Protein AF-A0A932XSJ2-F1 (afdb_monomer_lite)

pLDDT: mean 76.2, std 18.69, range [37.91, 97.25]

Foldseek 3Di:
DQKKKKWKKWWAAPVRDIDIDIDIDSDPVVVVVVVVVCVVNVTHPIDIDDIDTDDDDPPCPPPPPVPPPPPDDDPCVVVVVVVVVVVVVVCVVVVVVVVPPPPPPPDLPPDLVVQLVVQCVVPPPPVVSSVVSSVVSVVCVVCVPVPPVPPPVVVVVVVVVVVVVCVVPVVVVVVVVVVVVVVVVVVPD

Secondary structure (DSSP, 8-state):
-EEEEEEEEEEE-TTS-EEEEEEEESSHHHHHHHHHHHHHTT-EEEEEEEEEEEEE-TT--------------S-HHHHHHHHHHHHHHHHHHHHHHHTSS---------SHHHHHHHHHHHHTT-HHHHHHHHHHHHHHHH-GGGG-TTSSHHHHHHHHHHHHHHHHHHHHHHHHHHHHHHHHHGGG-

Sequence (189 aa):
MNTVIVFTYKATDQSGQPVSGKVEAPNKEEALQKIETLRQLGFQNITIEHADIVDQKPGESEEVAAQSQVKGGMPVAATVCHVLAVLWTLICIFGFFSGVVAVSSKGKPTSPEAIMSECKKTWGDDYAMLETCIKAKEEAAKNPQKQTGGTAEGIAITVGFFFWMMLWFFPVVGLEIIAIAITVGSKKK

Radius of gyration: 29.83 Å; chains: 1; bounding box: 61×58×73 Å

Structure (mmCIF, N/CA/C/O backbone):
data_AF-A0A932XSJ2-F1
#
_entry.id   AF-A0A932XSJ2-F1
#
loop_
_atom_site.group_PDB
_atom_site.id
_atom_site.type_symbol
_atom_site.label_atom_id
_atom_site.label_alt_id
_atom_site.label_comp_id
_atom_site.label_asym_id
_atom_site.label_entity_id
_atom_site.label_seq_id
_atom_site.pdbx_PDB_ins_code
_atom_site.Cartn_x
_atom_site.Cartn_y
_atom_site.Cartn_z
_atom_site.occupancy
_atom_site.B_iso_or_equiv
_atom_site.auth_seq_id
_atom_site.auth_comp_id
_atom_site.auth_asym_id
_atom_site.auth_atom_id
_atom_site.pdbx_PDB_model_num
ATOM 1 N N . MET A 1 1 ? 13.374 -21.512 -28.653 1.00 67.19 1 MET A N 1
ATOM 2 C CA . MET A 1 1 ? 12.505 -20.579 -29.395 1.00 67.19 1 MET A CA 1
ATOM 3 C C . MET A 1 1 ? 12.076 -19.541 -28.383 1.00 67.19 1 MET A C 1
ATOM 5 O O . MET A 1 1 ? 11.503 -19.935 -27.376 1.00 67.19 1 MET A O 1
ATOM 9 N N . ASN A 1 2 ? 12.480 -18.284 -28.561 1.00 83.25 2 ASN A N 1
ATOM 10 C CA . ASN A 1 2 ? 12.038 -17.209 -27.678 1.00 83.25 2 ASN A CA 1
ATOM 11 C C . ASN A 1 2 ? 10.740 -16.668 -28.258 1.00 83.25 2 ASN A C 1
ATOM 13 O O . ASN A 1 2 ? 10.736 -16.019 -29.302 1.00 83.25 2 ASN A O 1
ATOM 17 N N . THR A 1 3 ? 9.642 -17.019 -27.611 1.00 88.69 3 THR A N 1
ATOM 18 C CA . THR A 1 3 ? 8.318 -16.538 -27.974 1.00 88.69 3 THR A CA 1
ATOM 19 C C . THR A 1 3 ? 8.113 -15.185 -27.305 1.00 88.69 3 THR A C 1
ATOM 21 O O . THR A 1 3 ? 8.263 -15.079 -26.090 1.00 88.69 3 THR A O 1
ATOM 24 N N . VAL A 1 4 ? 7.801 -14.149 -28.082 1.00 92.75 4 VAL A N 1
ATOM 25 C CA . VAL A 1 4 ? 7.494 -12.815 -27.553 1.00 92.75 4 VAL A CA 1
ATOM 26 C C . VAL A 1 4 ? 6.019 -12.536 -27.804 1.00 92.75 4 VAL A C 1
ATOM 28 O O . VAL A 1 4 ? 5.521 -12.672 -28.921 1.00 92.75 4 VAL A O 1
ATOM 31 N N . ILE A 1 5 ? 5.309 -12.173 -26.741 1.00 93.94 5 ILE A N 1
ATOM 32 C CA . ILE A 1 5 ? 3.916 -11.748 -26.797 1.00 93.94 5 ILE A CA 1
ATOM 33 C C . ILE A 1 5 ? 3.914 -10.253 -27.070 1.00 93.94 5 ILE A C 1
ATOM 35 O O . ILE A 1 5 ? 4.454 -9.459 -26.297 1.00 93.94 5 ILE A O 1
ATOM 39 N N . VAL A 1 6 ? 3.284 -9.872 -28.167 1.00 95.06 6 VAL A N 1
ATOM 40 C CA . VAL A 1 6 ? 3.183 -8.490 -28.601 1.00 95.06 6 VAL A CA 1
ATOM 41 C C . VAL A 1 6 ? 1.717 -8.098 -28.558 1.00 95.06 6 VAL A C 1
ATOM 43 O O . VAL A 1 6 ? 0.897 -8.702 -29.245 1.00 95.06 6 VAL A O 1
ATOM 46 N N . PHE A 1 7 ? 1.366 -7.101 -27.748 1.00 95.12 7 PHE A N 1
ATOM 47 C CA . PHE A 1 7 ? -0.014 -6.637 -27.646 1.00 95.12 7 PHE A CA 1
ATOM 48 C C . PHE A 1 7 ? -0.142 -5.137 -27.889 1.00 95.12 7 PHE A C 1
ATOM 50 O O . PHE A 1 7 ? 0.671 -4.330 -27.432 1.00 95.12 7 PHE A O 1
ATOM 57 N N . THR A 1 8 ? -1.197 -4.770 -28.611 1.00 96.81 8 THR A N 1
ATOM 58 C CA . THR A 1 8 ? -1.578 -3.374 -28.849 1.00 96.81 8 THR A CA 1
ATOM 59 C C . THR A 1 8 ? -2.688 -3.000 -27.879 1.00 96.81 8 THR A C 1
ATOM 61 O O . THR A 1 8 ? -3.683 -3.721 -27.758 1.00 96.81 8 THR A O 1
ATOM 64 N N . TYR A 1 9 ? -2.528 -1.875 -27.186 1.00 96.38 9 TYR A N 1
ATOM 65 C CA . TYR A 1 9 ? -3.509 -1.369 -26.234 1.00 96.38 9 TYR A CA 1
ATOM 66 C C . TYR A 1 9 ? -4.029 0.004 -26.651 1.00 96.38 9 TYR A C 1
ATOM 68 O O . TYR A 1 9 ? -3.302 0.823 -27.218 1.00 96.38 9 TYR A O 1
ATOM 76 N N . LYS A 1 10 ? -5.288 0.268 -26.307 1.00 97.25 10 LYS A N 1
ATOM 77 C CA . LYS A 1 10 ? -5.880 1.605 -26.267 1.00 97.25 10 LYS A CA 1
ATOM 78 C C . LYS A 1 10 ? -6.246 1.927 -24.831 1.00 97.25 10 LYS A C 1
ATOM 80 O O . LYS A 1 10 ? -6.822 1.093 -24.144 1.00 97.25 10 LYS A O 1
ATOM 85 N N . ALA A 1 11 ? -5.903 3.118 -24.377 1.00 97.12 11 ALA A N 1
ATOM 86 C CA . ALA A 1 11 ? -6.225 3.608 -23.049 1.00 97.12 11 ALA A CA 1
ATOM 87 C C . ALA A 1 11 ? -6.603 5.087 -23.118 1.00 97.12 11 ALA A C 1
ATOM 89 O O . ALA A 1 11 ? -6.448 5.742 -24.147 1.00 97.12 11 ALA A O 1
ATOM 90 N N . THR A 1 12 ? -7.091 5.619 -22.010 1.00 96.06 12 THR A N 1
ATOM 91 C CA . THR A 1 12 ? -7.338 7.045 -21.828 1.00 96.06 12 THR A CA 1
ATOM 92 C C . THR A 1 12 ? -6.381 7.559 -20.763 1.00 96.06 12 THR A C 1
ATOM 94 O O . THR A 1 12 ? -6.245 6.936 -19.707 1.00 96.06 12 THR A O 1
ATOM 97 N N . ASP A 1 13 ? -5.684 8.657 -21.037 1.00 95.00 13 ASP A N 1
ATOM 98 C CA . ASP A 1 13 ? -4.838 9.297 -20.031 1.00 95.00 13 ASP A CA 1
ATOM 99 C C . ASP A 1 13 ? -5.675 10.049 -18.975 1.00 95.00 13 ASP A C 1
ATOM 101 O O . ASP A 1 13 ? -6.907 10.100 -19.028 1.00 95.00 13 ASP A O 1
ATOM 105 N N . GLN A 1 14 ? -5.006 10.662 -17.997 1.00 92.94 14 GLN A N 1
ATOM 106 C CA . GLN A 1 14 ? -5.675 11.422 -16.934 1.00 92.94 14 GLN A CA 1
ATOM 107 C C . GLN A 1 14 ? -6.432 12.661 -17.451 1.00 92.94 14 GLN A C 1
ATOM 109 O O . GLN A 1 14 ? -7.305 13.174 -16.755 1.00 92.94 14 GLN A O 1
ATOM 114 N N . SER A 1 15 ? -6.113 13.141 -18.657 1.00 95.00 15 SER A N 1
ATOM 115 C CA . SER A 1 15 ? -6.764 14.288 -19.298 1.00 95.00 15 SER A CA 1
ATOM 116 C C . SER A 1 15 ? -7.984 13.900 -20.141 1.00 95.00 15 SER A C 1
ATOM 118 O O . SER A 1 15 ? -8.672 14.773 -20.670 1.00 95.00 15 SER A O 1
ATOM 120 N N . GLY A 1 16 ? -8.283 12.602 -20.252 1.00 94.44 16 GLY A N 1
ATOM 121 C CA . GLY A 1 16 ? -9.363 12.107 -21.099 1.00 94.44 16 GLY A CA 1
ATOM 122 C C . GLY A 1 16 ? -8.949 11.897 -22.559 1.00 94.44 16 GLY A C 1
ATOM 123 O O . GLY A 1 16 ? -9.809 11.590 -23.386 1.00 94.44 16 GLY A O 1
ATOM 124 N N . GLN A 1 17 ? -7.666 12.049 -22.904 1.00 95.38 17 GLN A N 1
ATOM 125 C CA . GLN A 1 17 ? -7.195 11.855 -24.272 1.00 95.38 17 GLN A CA 1
ATOM 126 C C . GLN A 1 17 ? -6.934 10.371 -24.567 1.00 95.38 17 GLN A C 1
ATOM 128 O O . GLN A 1 17 ? -6.345 9.664 -23.742 1.00 95.38 17 GLN A O 1
ATOM 133 N N . PRO A 1 18 ? -7.374 9.866 -25.736 1.00 95.81 18 PRO A N 1
ATOM 134 C CA . PRO A 1 18 ? -7.100 8.498 -26.141 1.00 9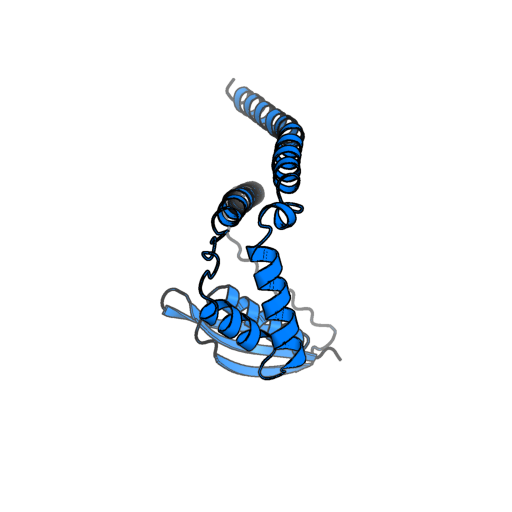5.81 18 PRO A CA 1
ATOM 135 C C . PRO A 1 18 ? -5.619 8.340 -26.501 1.00 95.81 18 PRO A C 1
ATOM 137 O O . PRO A 1 18 ? -5.078 9.089 -27.313 1.00 95.81 18 PRO A O 1
ATOM 140 N N . VAL A 1 19 ? -4.982 7.325 -25.928 1.00 96.38 19 VAL A N 1
ATOM 141 C CA . VAL A 1 19 ? -3.586 6.957 -26.170 1.00 96.38 19 VAL A CA 1
ATOM 142 C C . VAL A 1 19 ? -3.542 5.501 -26.613 1.00 96.38 19 VAL A C 1
ATOM 144 O O . VAL A 1 19 ? -4.165 4.634 -26.001 1.00 96.38 19 VAL A O 1
ATOM 147 N N . SER A 1 20 ? -2.800 5.220 -27.679 1.00 96.56 20 SER A N 1
ATOM 148 C CA . SER A 1 20 ? -2.561 3.862 -28.166 1.00 96.56 20 SER A CA 1
ATOM 149 C C . SER A 1 20 ? -1.077 3.542 -28.140 1.00 96.56 20 SER A C 1
ATOM 151 O O . SER A 1 20 ? -0.260 4.391 -28.496 1.00 96.56 20 SER A O 1
ATOM 153 N N . GLY A 1 21 ? -0.731 2.315 -27.769 1.00 95.38 21 GLY A N 1
ATOM 154 C CA . GLY A 1 21 ? 0.653 1.860 -27.739 1.00 95.38 21 GLY A CA 1
ATOM 155 C C . GLY A 1 21 ? 0.779 0.369 -28.012 1.00 95.38 21 GLY A C 1
ATOM 156 O O . GLY A 1 21 ? -0.204 -0.373 -28.006 1.00 95.38 21 GLY A O 1
ATOM 157 N N . LYS A 1 22 ? 2.014 -0.060 -28.254 1.00 96.19 22 LYS A N 1
ATOM 158 C CA . LYS A 1 22 ? 2.392 -1.455 -28.470 1.00 96.19 22 LYS A CA 1
ATOM 159 C C . LYS A 1 22 ? 3.365 -1.858 -27.369 1.00 96.19 22 LYS A C 1
ATOM 161 O O . LYS A 1 22 ? 4.295 -1.111 -27.074 1.00 96.19 22 LYS A O 1
ATOM 166 N N . VAL A 1 23 ? 3.128 -3.006 -26.746 1.00 95.94 23 VAL A N 1
ATOM 167 C CA . VAL A 1 23 ? 3.955 -3.531 -25.657 1.00 95.94 23 VAL A CA 1
ATOM 168 C C . VAL A 1 23 ? 4.399 -4.938 -26.010 1.00 95.94 23 VAL A C 1
ATOM 170 O O . VAL A 1 23 ? 3.597 -5.772 -26.424 1.00 95.94 23 VAL A O 1
ATOM 173 N N . GLU A 1 24 ? 5.687 -5.194 -25.822 1.00 95.19 24 GLU A N 1
ATOM 174 C CA . GLU A 1 24 ? 6.299 -6.502 -26.032 1.00 95.19 24 GLU A CA 1
ATOM 175 C C . GLU A 1 24 ? 6.658 -7.105 -24.676 1.00 95.19 24 GLU A C 1
ATOM 177 O O . GLU A 1 24 ? 7.184 -6.412 -23.799 1.00 95.19 24 GLU A O 1
ATOM 182 N N . ALA A 1 25 ? 6.350 -8.381 -24.476 1.00 95.31 25 ALA A N 1
ATOM 183 C CA . ALA A 1 25 ? 6.644 -9.109 -23.251 1.00 95.31 25 ALA A CA 1
ATOM 184 C C . ALA A 1 25 ? 7.082 -10.548 -23.580 1.00 95.31 25 ALA A C 1
ATOM 186 O O . ALA A 1 25 ? 6.440 -11.213 -24.390 1.00 95.31 25 ALA A O 1
ATOM 187 N N . PRO A 1 26 ? 8.149 -11.068 -22.953 1.00 94.19 26 PRO A N 1
ATOM 188 C CA . PRO A 1 26 ? 8.670 -12.409 -23.221 1.00 94.19 26 PRO A CA 1
ATOM 189 C C . PRO A 1 26 ? 7.792 -13.530 -22.646 1.00 94.19 26 PRO A C 1
ATOM 191 O O . PRO A 1 26 ? 7.961 -14.692 -22.997 1.00 94.19 26 PRO A O 1
ATOM 194 N N . ASN A 1 27 ? 6.877 -13.216 -21.729 1.00 94.88 27 ASN A N 1
ATOM 195 C CA . ASN A 1 27 ? 5.940 -14.171 -21.149 1.00 94.88 27 ASN A CA 1
ATOM 196 C C . ASN A 1 27 ? 4.664 -13.463 -20.672 1.00 94.88 27 ASN A C 1
ATOM 198 O O . ASN A 1 27 ? 4.556 -12.231 -20.680 1.00 94.88 27 ASN A O 1
ATOM 202 N N . LYS A 1 28 ? 3.673 -14.265 -20.278 1.00 93.50 28 LYS A N 1
ATOM 203 C CA . LYS A 1 28 ? 2.357 -13.787 -19.844 1.00 93.50 28 LYS A CA 1
ATOM 204 C C . LYS A 1 28 ? 2.445 -12.982 -18.547 1.00 93.50 28 LYS A C 1
ATOM 206 O O . LYS A 1 28 ? 1.714 -12.009 -18.382 1.00 93.50 28 LYS A O 1
ATOM 211 N N . GLU A 1 29 ? 3.323 -13.379 -17.636 1.00 96.00 29 GLU A N 1
ATOM 212 C CA . GLU A 1 29 ? 3.513 -12.745 -16.335 1.00 96.00 29 GLU A CA 1
ATOM 213 C C . GLU A 1 29 ? 4.050 -11.315 -16.493 1.00 96.00 29 GLU A C 1
ATOM 215 O O . GLU A 1 29 ? 3.505 -10.382 -15.904 1.00 96.00 29 GLU A O 1
ATOM 220 N N . GLU A 1 30 ? 5.046 -11.111 -17.358 1.00 95.31 30 GLU A N 1
ATOM 221 C CA . GLU A 1 30 ? 5.596 -9.789 -17.661 1.00 95.31 30 GLU A CA 1
ATOM 222 C C . GLU A 1 30 ? 4.590 -8.923 -18.435 1.00 95.31 30 GLU A C 1
ATOM 224 O O . GLU A 1 30 ? 4.497 -7.719 -18.193 1.00 95.31 30 GLU A O 1
ATOM 229 N N . ALA A 1 31 ? 3.771 -9.521 -19.311 1.00 95.00 31 ALA A N 1
ATOM 230 C CA . ALA A 1 31 ? 2.683 -8.803 -19.976 1.00 95.00 31 ALA A CA 1
ATOM 231 C C . ALA A 1 31 ? 1.675 -8.242 -18.957 1.00 95.00 31 ALA A C 1
ATOM 233 O O . ALA A 1 31 ? 1.313 -7.065 -19.021 1.00 95.00 31 ALA A O 1
ATOM 234 N N . LEU A 1 32 ? 1.274 -9.057 -17.973 1.00 95.75 32 LEU A N 1
ATOM 235 C CA . LEU A 1 32 ? 0.394 -8.629 -16.881 1.00 95.75 32 LEU A CA 1
ATOM 236 C C . LEU A 1 32 ? 1.045 -7.549 -16.014 1.00 95.75 32 LEU A C 1
ATOM 238 O O . LEU A 1 32 ? 0.387 -6.569 -15.667 1.00 95.75 32 LEU A O 1
ATOM 242 N N . GLN A 1 33 ? 2.336 -7.687 -15.710 1.00 97.12 33 GLN A N 1
ATOM 243 C CA . GLN A 1 33 ? 3.071 -6.689 -14.938 1.00 97.12 33 GLN A CA 1
ATOM 244 C C . GLN A 1 33 ? 3.104 -5.332 -15.655 1.00 97.12 33 GLN A C 1
ATOM 246 O O . GLN A 1 33 ? 2.842 -4.309 -15.024 1.00 97.12 33 GLN A O 1
ATOM 251 N N . LYS A 1 34 ? 3.345 -5.310 -16.974 1.00 96.56 34 LYS A N 1
ATOM 252 C CA . LYS A 1 34 ? 3.334 -4.069 -17.770 1.00 96.56 34 LYS A CA 1
ATOM 253 C C . LYS A 1 34 ? 1.947 -3.427 -17.825 1.00 96.56 34 LYS A C 1
ATOM 255 O O . LYS A 1 34 ? 1.847 -2.205 -17.739 1.00 96.56 34 LYS A O 1
ATOM 260 N N . ILE A 1 35 ? 0.877 -4.222 -17.900 1.00 95.75 35 ILE A N 1
ATOM 261 C CA . ILE A 1 35 ? -0.502 -3.710 -17.818 1.00 95.75 35 ILE A CA 1
ATOM 262 C C . ILE A 1 35 ? -0.770 -3.073 -16.444 1.00 95.75 35 ILE A C 1
ATOM 264 O O . ILE A 1 35 ? -1.372 -2.000 -16.376 1.00 95.75 35 ILE A O 1
ATOM 268 N N . GLU A 1 36 ? -0.289 -3.677 -15.354 1.00 96.69 36 GLU A N 1
ATOM 269 C CA . GLU A 1 36 ? -0.423 -3.092 -14.014 1.00 96.69 36 GLU A CA 1
ATOM 270 C C . GLU A 1 36 ? 0.370 -1.786 -13.886 1.00 96.69 36 GLU A C 1
ATOM 272 O O . GLU A 1 36 ? -0.133 -0.808 -13.336 1.00 96.69 36 GLU A O 1
ATOM 277 N N . THR A 1 37 ? 1.576 -1.722 -14.461 1.00 97.06 37 THR A N 1
ATOM 278 C CA . THR A 1 37 ? 2.361 -0.481 -14.524 1.00 97.06 37 THR A CA 1
ATOM 279 C C . THR A 1 37 ? 1.610 0.623 -15.271 1.00 97.06 37 THR A C 1
ATOM 281 O O . THR A 1 37 ? 1.568 1.753 -14.791 1.00 97.06 37 THR A O 1
ATOM 284 N N . LEU A 1 38 ? 0.951 0.319 -16.397 1.00 96.06 38 LEU A N 1
ATOM 285 C CA . LEU A 1 38 ? 0.114 1.299 -17.103 1.00 96.06 38 LEU A CA 1
ATOM 286 C C . LEU A 1 38 ? -1.026 1.817 -16.209 1.00 96.06 38 LEU A C 1
ATOM 288 O O . LEU A 1 38 ? -1.291 3.019 -16.184 1.00 96.06 38 LEU A O 1
ATOM 292 N N . ARG A 1 39 ? -1.652 0.951 -15.406 1.00 95.12 39 ARG A N 1
ATOM 293 C CA . ARG A 1 39 ? -2.672 1.381 -14.439 1.00 95.12 39 ARG A CA 1
ATOM 294 C C . ARG A 1 39 ? -2.086 2.287 -13.350 1.00 95.12 39 ARG A C 1
ATOM 296 O O . ARG A 1 39 ? -2.699 3.296 -13.011 1.00 95.12 39 ARG A O 1
ATOM 303 N N . GLN A 1 40 ? -0.894 1.975 -12.839 1.00 95.62 40 GLN A N 1
ATOM 304 C CA . GLN A 1 40 ? -0.196 2.801 -11.840 1.00 95.62 40 GLN A CA 1
ATOM 305 C C . GLN A 1 40 ? 0.199 4.185 -12.374 1.00 95.62 40 GLN A C 1
ATOM 307 O O . GLN A 1 40 ? 0.218 5.150 -11.616 1.00 95.62 40 GLN A O 1
ATOM 312 N N . LEU A 1 41 ? 0.454 4.303 -13.680 1.00 96.00 41 LEU A N 1
ATOM 313 C CA . LEU A 1 41 ? 0.690 5.586 -14.353 1.00 96.00 41 LEU A CA 1
ATOM 314 C C . LEU A 1 41 ? -0.599 6.413 -14.546 1.00 96.00 41 LEU A C 1
ATOM 316 O O . LEU A 1 41 ? -0.547 7.554 -15.005 1.00 96.00 41 LEU A O 1
ATOM 320 N N . GLY A 1 42 ? -1.759 5.870 -14.168 1.00 95.56 42 GLY A N 1
ATOM 321 C CA . GLY A 1 42 ? -3.049 6.550 -14.242 1.00 95.56 42 GLY A CA 1
ATOM 322 C C . GLY A 1 42 ? -3.737 6.439 -15.601 1.00 95.56 42 GLY A C 1
ATOM 323 O O . GLY A 1 42 ? -4.660 7.208 -15.863 1.00 95.56 42 GLY A O 1
ATOM 324 N N . PHE A 1 43 ? -3.323 5.498 -16.457 1.00 96.75 43 PHE A N 1
ATOM 325 C CA . PHE A 1 43 ? -4.101 5.150 -17.643 1.00 96.75 43 PHE A CA 1
ATOM 326 C C . PHE A 1 43 ? -5.376 4.411 -17.225 1.00 96.75 43 PHE A C 1
ATOM 328 O O . PHE A 1 43 ? -5.336 3.420 -16.493 1.00 96.75 43 PHE A O 1
ATOM 335 N N . GLN A 1 44 ? -6.514 4.894 -17.711 1.00 94.00 44 GLN A N 1
ATOM 336 C CA . GLN A 1 44 ? -7.834 4.313 -17.477 1.00 94.00 44 GLN A CA 1
ATOM 337 C C . GLN A 1 44 ? -8.362 3.656 -18.760 1.00 94.00 44 GLN A C 1
ATOM 339 O O . GLN A 1 44 ? -7.867 3.925 -19.853 1.00 94.00 44 GLN A O 1
ATOM 344 N N . ASN A 1 45 ? -9.363 2.777 -18.638 1.00 95.44 45 ASN A N 1
ATOM 345 C CA . ASN A 1 45 ? -10.028 2.111 -19.772 1.00 95.44 45 ASN A CA 1
ATOM 346 C C . ASN A 1 45 ? -9.078 1.370 -20.738 1.00 95.44 45 ASN A C 1
ATOM 348 O O . ASN A 1 45 ? -9.252 1.421 -21.955 1.00 95.44 45 ASN A O 1
ATOM 352 N N . ILE A 1 46 ? -8.071 0.674 -20.198 1.00 95.88 46 ILE A N 1
ATOM 353 C CA . ILE A 1 46 ? -7.115 -0.102 -20.999 1.00 95.88 46 ILE A CA 1
ATOM 354 C C . ILE A 1 46 ? -7.853 -1.260 -21.685 1.00 95.88 46 ILE A C 1
ATOM 356 O O . ILE A 1 46 ? -8.322 -2.187 -21.026 1.00 95.88 46 ILE A O 1
ATOM 360 N N . THR A 1 47 ? -7.928 -1.209 -23.010 1.00 96.12 47 THR A N 1
ATOM 361 C CA . THR A 1 47 ? -8.509 -2.243 -23.870 1.00 96.12 47 THR A CA 1
ATOM 362 C C . THR A 1 47 ? -7.404 -2.841 -24.731 1.00 96.12 47 THR A C 1
ATOM 364 O O . THR A 1 47 ? -6.674 -2.109 -25.401 1.00 96.12 47 THR A O 1
ATOM 367 N N . ILE A 1 48 ? -7.264 -4.165 -24.701 1.00 95.75 48 ILE A N 1
ATOM 368 C CA . ILE A 1 48 ? -6.302 -4.899 -25.531 1.00 95.75 48 ILE A CA 1
ATOM 369 C C . ILE A 1 48 ? -7.006 -5.244 -26.840 1.00 95.75 48 ILE A C 1
ATOM 371 O O . ILE A 1 48 ? -8.017 -5.941 -26.816 1.00 95.75 48 ILE A O 1
ATOM 375 N N . GLU A 1 49 ? -6.502 -4.739 -27.967 1.00 94.12 49 GLU A N 1
ATOM 376 C CA . GLU A 1 49 ? -7.147 -4.970 -29.267 1.00 94.12 49 GLU A CA 1
ATOM 377 C C . GLU A 1 49 ? -6.699 -6.286 -29.899 1.00 94.12 49 GLU A C 1
ATOM 379 O O . GLU A 1 49 ? -7.525 -7.049 -30.389 1.00 94.12 49 GLU A O 1
ATOM 384 N N . HIS A 1 50 ? -5.392 -6.548 -29.881 1.00 89.38 50 HIS A N 1
ATOM 385 C CA . HIS A 1 50 ? -4.783 -7.719 -30.505 1.00 89.38 50 HIS A CA 1
ATOM 386 C C . HIS A 1 50 ? -3.597 -8.180 -29.659 1.00 89.38 50 HIS A C 1
ATOM 388 O O . HIS A 1 50 ? -2.848 -7.348 -29.136 1.00 89.38 50 HIS A O 1
ATOM 394 N N . ALA A 1 51 ? -3.449 -9.496 -29.522 1.00 90.31 51 ALA A N 1
ATOM 395 C CA . ALA A 1 51 ? -2.307 -10.138 -28.889 1.00 90.31 51 ALA A CA 1
ATOM 396 C C . ALA A 1 51 ? -1.740 -11.161 -29.874 1.00 90.31 51 ALA A C 1
ATOM 398 O O . ALA A 1 51 ? -2.340 -12.214 -30.092 1.00 90.31 51 ALA A O 1
ATOM 399 N N . ASP A 1 52 ? -0.599 -10.824 -30.464 1.00 92.81 52 ASP A N 1
ATOM 400 C CA . ASP A 1 52 ? 0.088 -11.660 -31.436 1.00 92.81 52 ASP A CA 1
ATOM 401 C C . ASP A 1 52 ? 1.260 -12.370 -30.760 1.00 92.81 52 ASP A C 1
ATOM 403 O O . ASP A 1 52 ? 2.013 -11.789 -29.971 1.00 92.81 52 ASP A O 1
ATOM 407 N N . ILE A 1 53 ? 1.406 -13.654 -31.072 1.00 89.56 53 ILE A N 1
ATOM 408 C CA . ILE A 1 53 ? 2.550 -14.454 -30.654 1.00 89.56 53 ILE A CA 1
ATOM 409 C C . ILE A 1 53 ? 3.557 -14.398 -31.797 1.00 89.56 53 ILE A C 1
ATOM 411 O O . ILE A 1 53 ? 3.330 -14.985 -32.854 1.00 89.56 53 ILE A O 1
ATOM 415 N N . VAL A 1 54 ? 4.649 -13.662 -31.597 1.00 89.62 54 VAL A N 1
ATOM 416 C CA . VAL A 1 54 ? 5.708 -13.521 -32.596 1.00 89.62 54 VAL A CA 1
ATOM 417 C C . VAL A 1 54 ? 6.875 -14.409 -32.184 1.00 89.62 54 VAL A C 1
ATOM 419 O O . VAL A 1 54 ? 7.492 -14.213 -31.133 1.00 89.62 54 VAL A O 1
ATOM 422 N N . ASP A 1 55 ? 7.183 -15.402 -33.015 1.00 86.00 55 ASP A N 1
ATOM 423 C CA . ASP A 1 55 ? 8.395 -16.198 -32.851 1.00 86.00 55 ASP A CA 1
ATOM 424 C C . ASP A 1 55 ? 9.602 -15.347 -33.244 1.00 86.00 55 ASP A C 1
ATOM 426 O O . ASP A 1 55 ? 9.821 -15.035 -34.418 1.00 86.00 55 ASP A O 1
ATOM 430 N N . GLN A 1 56 ? 10.393 -14.950 -32.248 1.00 75.75 56 GLN A N 1
ATOM 431 C CA . GLN A 1 56 ? 11.559 -14.116 -32.484 1.00 75.75 56 GLN A CA 1
ATOM 432 C C . GLN A 1 56 ? 12.645 -14.973 -33.141 1.00 75.75 56 GLN A C 1
ATOM 434 O O . GLN A 1 56 ? 13.192 -15.901 -32.531 1.00 75.75 56 GLN A O 1
ATOM 439 N N . LYS A 1 57 ? 12.951 -14.688 -34.411 1.00 77.56 57 LYS A N 1
ATOM 440 C CA . LYS A 1 57 ? 14.043 -15.355 -35.120 1.00 77.56 57 LYS A CA 1
ATOM 441 C C . LYS A 1 57 ? 15.365 -14.940 -34.453 1.00 77.56 57 LYS A C 1
ATOM 443 O O . LYS A 1 57 ? 15.684 -13.751 -34.441 1.00 77.56 57 LYS A O 1
ATOM 448 N N . PRO A 1 58 ? 16.139 -15.878 -33.876 1.00 59.03 58 PRO A N 1
ATOM 449 C CA . PRO A 1 58 ? 17.385 -15.546 -33.196 1.00 59.03 58 PRO A CA 1
ATOM 450 C C . PRO A 1 58 ? 18.392 -15.030 -34.232 1.00 59.03 58 PRO A C 1
ATOM 452 O O . PRO A 1 58 ? 18.912 -15.806 -35.030 1.00 59.03 58 PRO A O 1
ATOM 455 N N . GLY A 1 59 ? 18.613 -13.714 -34.262 1.00 66.69 59 GLY A N 1
ATOM 456 C CA . GLY A 1 59 ? 19.548 -13.069 -35.191 1.00 66.69 59 G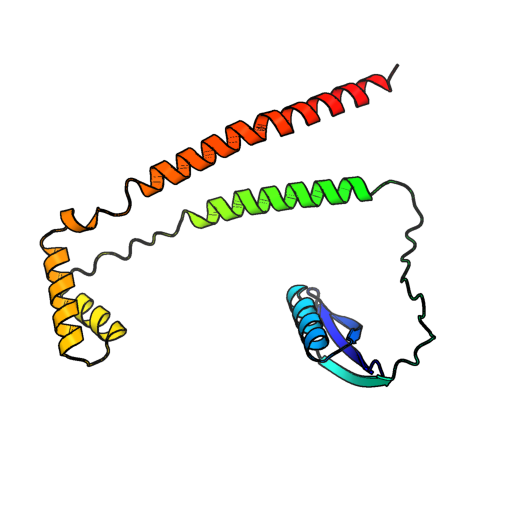LY A CA 1
ATOM 457 C C . GLY A 1 59 ? 19.152 -11.668 -35.658 1.00 66.69 59 GLY A C 1
ATOM 458 O O . GLY A 1 59 ? 19.998 -10.970 -36.203 1.00 66.69 59 GLY A O 1
ATOM 459 N N . GLU A 1 60 ? 17.914 -11.237 -35.417 1.00 53.19 60 GLU A N 1
ATOM 460 C CA . GLU A 1 60 ? 17.434 -9.893 -35.761 1.00 53.19 60 GLU A CA 1
ATOM 461 C C . GLU A 1 60 ? 17.163 -9.114 -34.465 1.00 53.19 60 GLU A C 1
ATOM 463 O O . GLU A 1 60 ? 16.028 -8.873 -34.066 1.00 53.19 60 GLU A O 1
ATOM 468 N N . SER A 1 61 ? 18.231 -8.809 -33.719 1.00 51.00 61 SER A N 1
ATOM 469 C CA . SER A 1 61 ? 18.165 -7.834 -32.628 1.00 51.00 61 SER A CA 1
ATOM 470 C C . SER A 1 61 ? 18.087 -6.449 -33.260 1.00 51.00 61 SER A C 1
ATOM 472 O O . SER A 1 61 ? 19.107 -5.791 -33.464 1.00 51.00 61 SER A O 1
ATOM 474 N N . GLU A 1 62 ? 16.879 -6.057 -33.651 1.00 49.34 62 GLU A N 1
ATOM 475 C CA . GLU A 1 62 ? 16.592 -4.708 -34.107 1.00 49.34 62 GLU A CA 1
ATOM 476 C C . GLU A 1 62 ? 16.886 -3.754 -32.944 1.00 49.34 62 GLU A C 1
ATOM 478 O O . GLU A 1 62 ? 16.231 -3.757 -31.900 1.00 49.34 62 GLU A O 1
ATOM 483 N N . GLU A 1 63 ? 17.950 -2.980 -33.122 1.00 47.75 63 GLU A N 1
ATOM 484 C CA . GLU A 1 63 ? 18.371 -1.854 -32.304 1.00 47.75 63 GLU A CA 1
ATOM 485 C C . GLU A 1 63 ? 17.320 -0.736 -32.411 1.00 47.75 63 GLU A C 1
ATOM 487 O O . GLU A 1 63 ? 17.586 0.355 -32.901 1.00 47.75 63 GLU A O 1
ATOM 492 N N . VAL A 1 64 ? 16.089 -0.984 -31.951 1.00 49.09 64 VAL A N 1
ATOM 493 C CA . VAL A 1 64 ? 15.073 0.060 -31.764 1.00 49.09 64 VAL A CA 1
ATOM 494 C C . VAL A 1 64 ? 15.303 0.693 -30.396 1.00 49.09 64 VAL A C 1
ATOM 496 O O . VAL A 1 64 ? 14.456 0.713 -29.504 1.00 49.09 64 VAL A O 1
ATOM 499 N N . ALA A 1 65 ? 16.507 1.239 -30.225 1.00 43.44 65 ALA A N 1
ATOM 500 C CA . ALA A 1 65 ? 16.698 2.348 -29.319 1.00 43.44 65 ALA A CA 1
ATOM 501 C C . ALA A 1 65 ? 15.880 3.504 -29.899 1.00 43.44 65 ALA A C 1
ATOM 503 O O . ALA A 1 65 ? 16.320 4.199 -30.814 1.00 43.44 65 ALA A O 1
ATOM 504 N N . ALA A 1 66 ? 14.669 3.699 -29.378 1.00 45.31 66 ALA A N 1
ATOM 505 C CA . ALA A 1 66 ? 13.923 4.935 -29.535 1.00 45.31 66 ALA A CA 1
ATOM 506 C C . ALA A 1 66 ? 14.742 6.084 -28.916 1.00 45.31 66 ALA A C 1
ATOM 508 O O . ALA A 1 66 ? 14.516 6.522 -27.789 1.00 45.31 66 ALA A O 1
ATOM 509 N N . GLN A 1 67 ? 15.742 6.559 -29.661 1.00 39.16 67 GLN A N 1
ATOM 510 C CA . GLN A 1 67 ? 16.413 7.823 -29.442 1.00 39.16 67 GLN A CA 1
ATOM 511 C C . GLN A 1 67 ? 15.415 8.930 -29.775 1.00 39.16 67 GLN A C 1
ATOM 513 O O . GLN A 1 67 ? 15.339 9.427 -30.896 1.00 39.16 67 GLN A O 1
ATOM 518 N N . SER A 1 68 ? 14.662 9.351 -28.764 1.00 41.84 68 SER A N 1
ATOM 519 C CA . SER A 1 68 ? 14.167 10.722 -28.699 1.00 41.84 68 SER A CA 1
ATOM 520 C C . SER A 1 68 ? 15.385 11.656 -28.663 1.00 41.84 68 SER A C 1
ATOM 522 O O . SER A 1 68 ? 15.940 11.956 -27.605 1.00 41.84 68 SER A O 1
ATOM 524 N N . GLN A 1 69 ? 15.878 12.056 -29.839 1.00 37.91 69 GLN A N 1
ATOM 525 C CA . GLN A 1 69 ? 16.900 13.090 -29.965 1.00 37.91 69 GLN A CA 1
ATOM 526 C C . GLN A 1 69 ? 16.273 14.459 -29.697 1.00 37.91 69 GLN A C 1
ATOM 528 O O . GLN A 1 69 ? 15.908 15.197 -30.611 1.00 37.91 69 GLN A O 1
ATOM 533 N N . VAL A 1 70 ? 16.206 14.834 -28.422 1.00 38.44 70 VAL A N 1
ATOM 534 C CA . VAL A 1 70 ? 16.098 16.240 -28.025 1.00 38.44 70 VAL A CA 1
ATOM 535 C C . VAL A 1 70 ? 17.482 16.865 -28.207 1.00 38.44 70 VAL A C 1
ATOM 537 O O . VAL A 1 70 ? 18.365 16.787 -27.355 1.00 38.44 70 VAL A O 1
ATOM 540 N N . LYS A 1 71 ? 17.702 17.435 -29.390 1.00 43.75 71 LYS A N 1
ATOM 541 C CA . LYS A 1 71 ? 18.932 18.129 -29.769 1.00 43.75 71 LYS A CA 1
ATOM 542 C C . LYS A 1 71 ? 18.933 19.521 -29.127 1.00 43.75 71 LYS A C 1
ATOM 544 O O . LYS A 1 71 ? 18.331 20.441 -29.667 1.00 43.75 71 LYS A O 1
ATOM 549 N N . GLY A 1 72 ? 19.596 19.682 -27.978 1.00 42.53 72 GLY A N 1
ATOM 550 C CA . GLY A 1 72 ? 19.783 21.010 -27.378 1.00 42.53 72 GLY A CA 1
ATOM 551 C C . GLY A 1 72 ? 20.244 21.043 -25.918 1.00 42.53 72 GLY A C 1
ATOM 552 O O . GLY A 1 72 ? 19.435 21.225 -25.023 1.00 42.53 72 GLY A O 1
ATOM 553 N N . GLY A 1 73 ? 21.558 20.914 -25.705 1.00 50.16 73 GLY A N 1
ATOM 554 C CA . GLY A 1 73 ? 22.359 21.712 -24.760 1.00 50.16 73 GLY A CA 1
ATOM 555 C C . GLY A 1 73 ? 21.872 21.952 -23.324 1.00 50.16 73 GLY A C 1
ATOM 556 O O . GLY A 1 73 ? 21.337 23.014 -23.033 1.00 50.16 73 GLY A O 1
ATOM 557 N N . MET A 1 74 ? 22.213 21.031 -22.419 1.00 45.91 74 MET A N 1
ATOM 558 C CA . MET A 1 74 ? 22.844 21.220 -21.090 1.00 45.91 74 MET A CA 1
ATOM 559 C C . MET A 1 74 ? 22.805 19.861 -20.358 1.00 45.91 74 MET A C 1
ATOM 561 O O . MET A 1 74 ? 21.938 19.050 -20.677 1.00 45.91 74 MET A O 1
ATOM 565 N N . PRO A 1 75 ? 23.729 19.536 -19.430 1.00 52.00 75 PRO A N 1
ATOM 566 C CA . PRO A 1 75 ? 23.769 18.228 -18.765 1.00 52.00 75 PRO A CA 1
ATOM 567 C C . PRO A 1 75 ? 22.597 18.069 -17.777 1.00 52.00 75 PRO A C 1
ATOM 569 O O . PRO A 1 75 ? 22.754 18.180 -16.565 1.00 52.00 75 PRO A O 1
ATOM 572 N N . VAL A 1 76 ? 21.403 17.790 -18.307 1.00 52.28 76 VAL A N 1
ATOM 573 C CA . VAL A 1 76 ? 20.156 17.583 -17.547 1.00 52.28 76 VAL A CA 1
ATOM 574 C C . VAL A 1 76 ? 20.207 16.348 -16.641 1.00 52.28 76 VAL A C 1
ATOM 576 O O . VAL A 1 76 ? 19.403 16.219 -15.723 1.00 52.28 76 VAL A O 1
ATOM 579 N N . ALA A 1 77 ? 21.179 15.454 -16.841 1.00 53.81 77 ALA A N 1
ATOM 580 C CA . ALA A 1 77 ? 21.351 14.273 -15.999 1.00 53.81 77 ALA A CA 1
ATOM 581 C C . ALA A 1 77 ? 21.640 14.631 -14.525 1.00 53.81 77 ALA A C 1
ATOM 583 O O . ALA A 1 77 ? 21.188 13.929 -13.622 1.00 53.81 77 ALA A O 1
ATOM 584 N N . ALA A 1 78 ? 22.334 15.745 -14.260 1.00 58.16 78 ALA A N 1
ATOM 585 C CA . ALA A 1 78 ? 22.661 16.152 -12.892 1.00 58.16 78 ALA A CA 1
ATOM 586 C C . ALA A 1 78 ? 21.452 16.750 -12.147 1.00 58.16 78 ALA A C 1
ATOM 588 O O . ALA A 1 78 ? 21.254 16.481 -10.961 1.00 58.16 78 ALA A O 1
ATOM 589 N N . THR A 1 79 ? 20.606 17.516 -12.842 1.00 62.75 79 THR A N 1
ATOM 590 C CA . THR A 1 79 ? 19.426 18.156 -12.244 1.00 62.75 79 THR A CA 1
ATOM 591 C C . THR A 1 79 ? 18.314 17.160 -11.944 1.00 62.75 79 THR A C 1
ATOM 593 O O . THR A 1 79 ? 17.689 17.267 -10.892 1.00 62.75 79 THR A O 1
ATOM 596 N N . VAL A 1 80 ? 18.109 16.144 -12.789 1.00 72.75 80 VAL A N 1
ATOM 597 C CA . VAL A 1 80 ? 17.097 15.100 -12.532 1.00 72.75 80 VAL A CA 1
ATOM 598 C C . VAL A 1 80 ? 17.425 14.314 -11.258 1.00 72.75 80 VAL A C 1
ATOM 600 O O . VAL A 1 80 ? 16.536 14.053 -10.449 1.00 72.75 80 VAL A O 1
ATOM 603 N N . CYS A 1 81 ? 18.705 14.014 -11.021 1.00 69.88 81 CYS A N 1
ATOM 604 C CA . CYS A 1 81 ? 19.135 13.280 -9.830 1.00 69.88 81 CYS A CA 1
ATOM 605 C C . CYS A 1 81 ? 18.900 14.084 -8.534 1.00 69.88 81 CYS A C 1
ATOM 607 O O . CYS A 1 81 ? 18.449 13.537 -7.530 1.00 69.88 81 CYS A O 1
ATOM 609 N N . HIS A 1 82 ? 19.113 15.406 -8.570 1.00 76.19 82 HIS A N 1
ATOM 610 C CA . HIS A 1 82 ? 18.832 16.282 -7.425 1.00 76.19 82 HIS A CA 1
ATOM 611 C C . HIS A 1 82 ? 17.331 16.441 -7.164 1.00 76.19 82 HIS A C 1
ATOM 613 O O . HIS A 1 82 ? 16.907 16.408 -6.012 1.00 76.19 82 HIS A O 1
ATOM 619 N N . VAL A 1 83 ? 16.509 16.561 -8.213 1.00 79.44 83 VAL A N 1
ATOM 620 C CA . VAL A 1 83 ? 15.051 16.688 -8.056 1.00 79.44 83 VAL A CA 1
ATOM 621 C C . VAL A 1 83 ? 14.452 15.412 -7.460 1.00 79.44 83 VAL A C 1
ATOM 623 O O . VAL A 1 83 ? 13.624 15.503 -6.558 1.00 79.44 83 VAL A O 1
ATOM 626 N N . LEU A 1 84 ? 14.911 14.230 -7.884 1.00 79.12 84 LEU A N 1
ATOM 627 C CA . LEU A 1 84 ? 14.465 12.957 -7.308 1.00 79.12 84 LEU A CA 1
ATOM 628 C C . LEU A 1 84 ? 14.920 12.786 -5.850 1.00 79.12 84 LEU A C 1
ATOM 630 O O . LEU A 1 84 ? 14.125 12.342 -5.025 1.00 79.12 84 LEU A O 1
ATOM 634 N N . ALA A 1 85 ? 16.146 13.192 -5.504 1.00 83.25 85 ALA A N 1
ATOM 635 C CA . ALA A 1 85 ? 16.638 13.147 -4.124 1.00 83.25 85 ALA A CA 1
ATOM 636 C C . ALA A 1 85 ? 15.861 14.098 -3.189 1.00 83.25 85 ALA A C 1
ATOM 638 O O . ALA A 1 85 ? 15.503 13.727 -2.068 1.00 83.25 85 ALA A O 1
ATOM 639 N N . VAL A 1 86 ? 15.535 15.307 -3.659 1.00 84.25 86 VAL A N 1
ATOM 640 C CA . VAL A 1 86 ? 14.710 16.267 -2.907 1.00 84.25 86 VAL A CA 1
ATOM 641 C C . VAL A 1 86 ? 13.267 15.769 -2.782 1.00 84.25 86 VAL A C 1
ATOM 643 O O . VAL A 1 86 ? 12.673 15.848 -1.711 1.00 84.25 86 VAL A O 1
ATOM 646 N N . LEU A 1 87 ? 12.699 15.185 -3.838 1.00 85.56 87 LEU A N 1
ATOM 647 C CA . LEU A 1 87 ? 11.344 14.634 -3.793 1.00 85.56 87 LEU A CA 1
ATOM 648 C C . LEU A 1 87 ? 11.249 13.433 -2.840 1.00 85.56 87 LEU A C 1
ATOM 650 O O . LEU A 1 87 ? 10.298 13.341 -2.067 1.00 85.56 87 LEU A O 1
ATOM 654 N N . TRP A 1 88 ? 12.247 12.546 -2.840 1.00 84.62 88 TRP A N 1
ATOM 655 C CA . TRP A 1 88 ? 12.288 11.388 -1.943 1.00 84.62 88 TRP A CA 1
ATOM 656 C C . TRP A 1 88 ? 12.460 11.805 -0.479 1.00 84.62 88 TRP A C 1
ATOM 658 O O . TRP A 1 88 ? 11.760 11.294 0.391 1.00 84.62 88 TRP A O 1
ATOM 668 N N . THR A 1 89 ? 13.306 12.803 -0.199 1.00 82.69 89 THR A N 1
ATOM 669 C CA . THR A 1 89 ? 13.438 13.359 1.160 1.00 82.69 89 THR A CA 1
ATOM 670 C C . THR A 1 89 ? 12.151 14.036 1.631 1.00 82.69 89 THR A C 1
ATOM 672 O O . THR A 1 89 ? 11.753 13.823 2.774 1.00 82.69 89 THR A O 1
ATOM 675 N N . LEU A 1 90 ? 11.434 14.760 0.764 1.00 81.06 90 LEU A N 1
ATOM 676 C CA . LEU A 1 90 ? 10.114 15.305 1.098 1.00 81.06 90 LEU A CA 1
ATOM 677 C C . LEU A 1 90 ? 9.086 14.197 1.368 1.00 81.06 90 LEU A C 1
ATOM 679 O O . LEU A 1 90 ? 8.376 14.279 2.366 1.00 81.06 90 LEU A O 1
ATOM 683 N N . ILE A 1 91 ? 9.036 13.135 0.557 1.00 80.00 91 ILE A N 1
ATOM 684 C CA . ILE A 1 91 ? 8.146 11.984 0.798 1.00 80.00 91 ILE A CA 1
ATOM 685 C C . ILE A 1 91 ? 8.474 11.308 2.137 1.00 80.00 91 ILE A C 1
ATOM 687 O O . ILE A 1 91 ? 7.556 10.994 2.892 1.00 80.00 91 ILE A O 1
ATOM 691 N N . CYS A 1 92 ? 9.753 11.130 2.478 1.00 76.94 92 CYS A N 1
ATOM 692 C CA . CYS A 1 92 ? 10.157 10.579 3.773 1.00 76.94 92 CYS A CA 1
ATOM 693 C C . CYS A 1 92 ? 9.763 11.493 4.939 1.00 76.94 92 CYS A C 1
ATOM 695 O O . CYS A 1 92 ? 9.261 10.999 5.943 1.00 76.94 92 CYS A O 1
ATOM 697 N N . ILE A 1 93 ? 9.937 12.813 4.809 1.00 77.06 93 ILE A N 1
ATOM 698 C CA . ILE A 1 93 ? 9.547 13.774 5.849 1.00 77.06 93 ILE A CA 1
ATOM 699 C C . ILE A 1 93 ? 8.022 13.766 6.024 1.00 77.06 93 ILE A C 1
ATOM 701 O O . ILE A 1 93 ? 7.536 13.526 7.127 1.00 77.06 93 ILE A O 1
ATOM 705 N N . PHE A 1 94 ? 7.247 13.952 4.952 1.00 71.00 94 PHE A N 1
ATOM 706 C CA . PHE A 1 94 ? 5.783 14.007 5.030 1.00 71.00 94 PHE A CA 1
ATOM 707 C C . PHE A 1 94 ? 5.154 12.658 5.410 1.00 71.00 94 PHE A C 1
ATOM 709 O O . PHE A 1 94 ? 4.239 12.628 6.230 1.00 71.00 94 PHE A O 1
ATOM 716 N N . GLY A 1 95 ? 5.676 11.540 4.898 1.00 64.81 95 GLY A N 1
ATOM 717 C CA . GLY A 1 95 ? 5.213 10.195 5.246 1.00 64.81 95 GLY A CA 1
ATOM 718 C C . GLY A 1 95 ? 5.454 9.837 6.714 1.00 64.81 95 GLY A C 1
ATOM 719 O O . GLY A 1 95 ? 4.616 9.177 7.328 1.00 64.81 95 GLY A O 1
ATOM 720 N N . PHE A 1 96 ? 6.543 10.330 7.314 1.00 61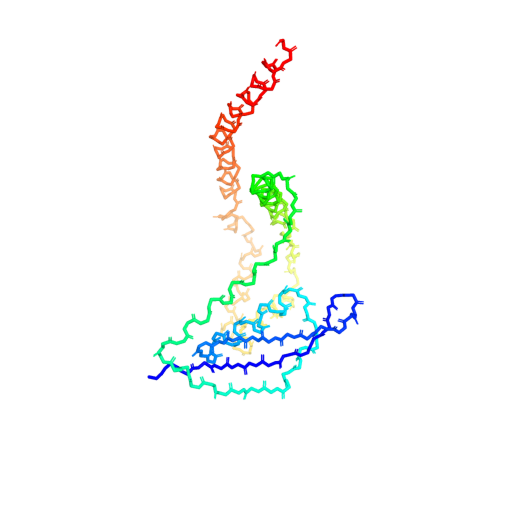.75 96 PHE A N 1
ATOM 721 C CA . PHE A 1 96 ? 6.807 10.135 8.741 1.00 61.75 96 PHE A CA 1
ATOM 722 C C . PHE A 1 96 ? 5.851 10.955 9.622 1.00 61.75 96 PHE A C 1
ATOM 724 O O . PHE A 1 96 ? 5.396 10.469 10.656 1.00 61.75 96 PHE A O 1
ATOM 731 N N . PHE A 1 97 ? 5.461 12.161 9.190 1.00 56.28 97 PHE A N 1
ATOM 732 C CA . PHE A 1 97 ? 4.461 12.964 9.905 1.00 56.28 97 PHE A CA 1
ATOM 733 C C . PHE A 1 97 ? 3.029 12.430 9.746 1.00 56.28 97 PHE A C 1
ATOM 735 O O . PHE A 1 97 ? 2.242 12.515 10.690 1.00 56.28 97 PHE A O 1
ATOM 742 N N . SER A 1 98 ? 2.685 11.812 8.612 1.00 51.44 98 SER A N 1
ATOM 743 C CA . SER A 1 98 ? 1.356 11.211 8.416 1.00 51.44 98 SER A CA 1
ATOM 744 C C . SER A 1 98 ? 1.115 9.939 9.243 1.00 51.44 98 SER A C 1
ATOM 746 O O . SER A 1 98 ? -0.038 9.561 9.438 1.00 51.44 98 SER A O 1
ATOM 748 N N . GLY A 1 99 ? 2.163 9.300 9.776 1.00 48.09 99 GLY A N 1
ATOM 749 C CA . GLY A 1 99 ? 2.043 8.102 10.618 1.00 48.09 99 GLY A CA 1
ATOM 750 C C . GLY A 1 99 ? 1.728 8.360 12.098 1.00 48.09 99 GLY A C 1
ATOM 751 O O . GLY A 1 99 ? 1.389 7.420 12.813 1.00 48.09 99 GLY A O 1
ATOM 752 N N . VAL A 1 100 ? 1.822 9.606 12.583 1.00 52.12 100 VAL A N 1
ATOM 753 C CA . VAL A 1 100 ? 1.721 9.912 14.029 1.00 52.12 100 VAL A CA 1
ATOM 754 C C . VAL A 1 100 ? 0.310 10.328 14.473 1.00 52.12 100 VAL A C 1
ATOM 756 O O . VAL A 1 100 ? 0.012 10.312 15.666 1.00 52.12 100 VAL A O 1
ATOM 759 N N . VAL A 1 101 ? -0.619 10.621 13.557 1.00 46.69 101 VAL A N 1
ATOM 760 C CA . VAL A 1 101 ? -1.955 11.133 13.922 1.00 46.69 101 VAL A CA 1
ATOM 761 C C . VAL A 1 101 ? -3.070 10.171 13.518 1.00 46.69 101 VAL A C 1
ATOM 763 O O . VAL A 1 101 ? -3.937 10.512 12.726 1.00 46.69 101 VAL A O 1
ATOM 766 N N . ALA A 1 102 ? -3.067 8.955 14.070 1.00 43.50 102 ALA A N 1
ATOM 767 C CA . ALA A 1 102 ? -4.286 8.144 14.182 1.00 43.50 102 ALA A CA 1
ATOM 768 C C . ALA A 1 102 ? -4.155 6.996 15.201 1.00 43.50 102 ALA A C 1
ATOM 770 O O . ALA A 1 102 ? -4.658 5.897 14.969 1.00 43.50 102 ALA A O 1
ATOM 771 N N . VAL A 1 103 ? -3.580 7.236 16.387 1.00 44.62 103 VAL A N 1
ATOM 772 C CA . VAL A 1 103 ? -4.066 6.492 17.565 1.00 44.62 103 VAL A CA 1
ATOM 773 C C . VAL A 1 103 ? -5.446 7.065 17.874 1.00 44.62 103 VAL A C 1
ATOM 775 O O . VAL A 1 103 ? -5.629 7.927 18.726 1.00 44.62 103 VAL A O 1
ATOM 778 N N . SER A 1 104 ? -6.425 6.633 17.077 1.00 42.31 104 SER A N 1
ATOM 779 C CA . SER A 1 104 ? -7.832 6.781 17.393 1.00 42.31 104 SER A CA 1
ATOM 780 C C . SER A 1 104 ? -8.038 5.974 18.666 1.00 42.31 104 SER A C 1
ATOM 782 O O . SER A 1 104 ? -8.138 4.746 18.638 1.00 42.31 104 SER A O 1
ATOM 784 N N . SER A 1 105 ? -8.002 6.669 19.800 1.00 46.19 105 SER A N 1
ATOM 785 C CA . SER A 1 105 ? -8.456 6.171 21.086 1.00 46.19 105 SER A CA 1
ATOM 786 C C . SER A 1 105 ? -9.946 5.878 20.953 1.00 46.19 105 SER A C 1
ATOM 788 O O . SER A 1 105 ? -10.802 6.666 21.347 1.00 46.19 105 SER A O 1
ATOM 790 N N . LYS A 1 106 ? -10.284 4.739 20.335 1.00 51.69 106 LYS A N 1
ATOM 791 C CA . LYS A 1 106 ? -11.633 4.191 20.405 1.00 51.69 106 LYS A CA 1
ATOM 792 C C . LYS A 1 106 ? -11.956 4.104 21.888 1.00 51.69 106 LYS A C 1
ATOM 794 O O . LYS A 1 106 ? -11.306 3.354 22.619 1.00 51.69 106 LYS A O 1
ATOM 799 N N . GLY A 1 107 ? -12.871 4.972 22.320 1.00 54.59 107 GLY A N 1
ATOM 800 C CA . GLY A 1 107 ? -13.285 5.091 23.706 1.00 54.59 107 GLY A CA 1
ATOM 801 C C . GLY A 1 107 ? -13.567 3.703 24.252 1.00 54.59 107 GLY A C 1
ATOM 802 O O . GLY A 1 107 ? -14.230 2.900 23.595 1.00 54.59 107 GLY A O 1
ATOM 803 N N . LYS A 1 108 ? -12.988 3.405 25.414 1.00 61.03 108 LYS A N 1
ATOM 804 C CA . LYS A 1 108 ? -13.149 2.123 26.094 1.00 61.03 108 LYS A CA 1
ATOM 805 C C . LYS A 1 108 ? -14.658 1.834 26.182 1.00 61.03 108 LYS A C 1
ATOM 807 O O . LYS A 1 108 ? -15.363 2.651 26.776 1.00 61.03 108 LYS A O 1
ATOM 812 N N . PRO A 1 109 ? -15.177 0.750 25.582 1.00 59.88 109 PRO A N 1
ATOM 813 C CA . PRO A 1 109 ? -16.584 0.407 25.725 1.00 59.88 109 PRO A CA 1
ATOM 814 C C . PRO A 1 109 ? -16.853 0.119 27.206 1.00 59.88 109 PRO A C 1
ATOM 816 O O . PRO A 1 109 ? -16.305 -0.827 27.767 1.00 59.88 109 PRO A O 1
ATOM 819 N N . THR A 1 110 ? -17.623 0.986 27.864 1.00 70.06 110 THR A N 1
ATOM 820 C CA . THR A 1 110 ? -17.943 0.872 29.296 1.00 70.06 110 THR A CA 1
ATOM 821 C C . THR A 1 110 ? -19.235 0.105 29.556 1.00 70.06 110 THR A C 1
ATOM 823 O O . THR A 1 110 ? -19.467 -0.293 30.695 1.00 70.06 110 THR A O 1
ATOM 826 N N . SER A 1 111 ? -20.069 -0.137 28.537 1.00 87.12 111 SER A N 1
ATOM 827 C CA . SER A 1 111 ? -21.277 -0.943 28.705 1.00 87.12 111 SER A CA 1
ATOM 828 C C . SER A 1 111 ? -20.977 -2.442 28.519 1.00 87.12 111 SER A C 1
ATOM 830 O O . SER A 1 111 ? -20.265 -2.813 27.579 1.00 87.12 111 SER A O 1
ATOM 832 N N . PRO A 1 112 ? -21.536 -3.328 29.368 1.00 89.06 112 PRO A N 1
ATOM 833 C CA . PRO A 1 112 ? -21.421 -4.784 29.211 1.00 89.06 112 PRO A CA 1
ATOM 834 C C . PRO A 1 112 ? -21.867 -5.272 27.824 1.00 89.06 112 PRO A C 1
ATOM 836 O O . PRO A 1 112 ? -21.266 -6.175 27.245 1.00 89.06 112 PRO A O 1
ATOM 839 N N . GLU A 1 113 ? -22.875 -4.611 27.253 1.00 90.81 113 GLU A N 1
ATOM 840 C CA . GLU A 1 113 ? -23.407 -4.879 25.913 1.00 90.81 113 GLU A CA 1
ATOM 841 C C . GLU A 1 113 ? -22.359 -4.654 24.814 1.00 90.81 113 GLU A C 1
ATOM 843 O O . GLU A 1 113 ? -22.259 -5.438 23.868 1.00 90.81 113 GLU A O 1
ATOM 848 N N . ALA A 1 114 ? -21.527 -3.617 24.951 1.00 90.75 114 ALA A N 1
ATOM 849 C CA . ALA A 1 114 ? -20.475 -3.326 23.987 1.00 90.75 114 ALA A CA 1
ATOM 850 C C . ALA A 1 114 ? -19.311 -4.328 24.083 1.00 90.75 114 ALA A C 1
ATOM 852 O O . ALA A 1 114 ? -18.782 -4.736 23.048 1.00 90.75 114 ALA A O 1
ATOM 853 N N . ILE A 1 115 ? -18.959 -4.787 25.294 1.00 91.00 115 ILE A N 1
ATOM 854 C CA . ILE A 1 115 ? -17.964 -5.859 25.492 1.00 91.00 115 ILE A CA 1
ATOM 855 C C . ILE A 1 115 ? -18.457 -7.154 24.836 1.00 91.00 115 ILE A C 1
ATOM 857 O O . ILE A 1 115 ? -17.720 -7.790 24.082 1.00 91.00 115 ILE A O 1
ATOM 861 N N . MET A 1 116 ? -19.724 -7.510 25.062 1.00 93.38 116 MET A N 1
ATOM 862 C CA . MET A 1 116 ? -20.331 -8.703 24.476 1.00 93.38 116 MET A CA 1
ATOM 863 C C . MET A 1 116 ? -20.369 -8.630 22.944 1.00 93.38 116 MET A C 1
ATOM 865 O O . MET A 1 116 ? -19.975 -9.586 22.277 1.00 93.38 116 MET A O 1
ATOM 869 N N . SER A 1 117 ? -20.778 -7.492 22.371 1.00 93.69 117 SER A N 1
ATOM 870 C CA . SER A 1 117 ? -20.799 -7.307 20.915 1.00 93.69 117 SER A CA 1
ATOM 871 C C . SER A 1 117 ? -19.403 -7.393 20.288 1.00 93.69 117 SER A C 1
ATOM 873 O O . SER A 1 117 ? -19.268 -7.908 19.176 1.00 93.69 117 SER A O 1
ATOM 875 N N . GLU A 1 118 ? -18.365 -6.893 20.963 1.00 90.69 118 GLU A N 1
ATOM 876 C CA . GLU A 1 118 ? -16.982 -6.946 20.475 1.00 90.69 118 GLU A CA 1
ATOM 877 C C . GLU A 1 118 ? -16.422 -8.377 20.515 1.00 90.69 118 GLU A C 1
ATOM 879 O O . GLU A 1 118 ? -15.847 -8.857 19.532 1.00 90.69 118 GLU A O 1
ATOM 884 N N . CYS A 1 119 ? -16.652 -9.090 21.621 1.00 94.38 119 CYS A N 1
ATOM 885 C CA . CYS A 1 119 ? -16.269 -10.493 21.758 1.00 94.38 119 CYS A CA 1
ATOM 886 C C . CYS A 1 119 ? -16.999 -11.373 20.730 1.00 94.38 119 CYS A C 1
ATOM 888 O O . CYS A 1 119 ? -16.356 -12.186 20.064 1.00 94.38 119 CYS A O 1
ATOM 890 N N . LYS A 1 120 ? -18.301 -11.139 20.509 1.00 96.50 120 LYS A N 1
ATOM 891 C CA . LYS A 1 120 ? -19.105 -11.857 19.508 1.00 96.50 120 LYS A CA 1
ATOM 892 C C . LYS A 1 120 ? -18.599 -11.647 18.083 1.00 96.50 120 LYS A C 1
ATOM 894 O O . LYS A 1 120 ? -18.567 -12.581 17.291 1.00 96.50 120 LYS A O 1
ATOM 899 N N . LYS A 1 121 ? -18.153 -10.435 17.745 1.00 94.31 121 LYS A N 1
ATOM 900 C CA . LYS A 1 121 ? -17.592 -10.147 16.416 1.00 94.31 121 LYS A CA 1
ATOM 901 C C . LYS A 1 121 ? -16.310 -10.940 16.132 1.00 94.31 121 LYS A C 1
ATOM 903 O O . LYS A 1 121 ? -16.032 -11.242 14.977 1.00 94.31 121 LYS A O 1
ATOM 908 N N . THR A 1 122 ? -15.534 -11.244 17.171 1.00 92.12 122 THR A N 1
ATOM 909 C CA . THR A 1 122 ? -14.228 -11.909 17.045 1.00 92.12 122 THR A CA 1
ATOM 910 C C . THR A 1 122 ? -14.356 -13.428 17.075 1.00 92.12 122 THR A C 1
ATOM 912 O O . THR A 1 122 ? -13.720 -14.112 16.280 1.00 92.12 122 THR A O 1
ATOM 915 N N . TRP A 1 123 ? -15.187 -13.945 17.980 1.00 94.75 123 TRP A N 1
ATOM 916 C CA . TRP A 1 123 ? -15.276 -15.378 18.272 1.00 94.75 123 TRP A CA 1
ATOM 917 C C . TRP A 1 123 ? -16.581 -16.027 17.792 1.00 94.75 123 TRP A C 1
ATOM 919 O O . TRP A 1 123 ? -16.755 -17.235 17.925 1.00 94.75 123 TRP A O 1
ATOM 929 N N . GLY A 1 124 ? -17.498 -15.251 17.209 1.00 94.81 124 GLY A N 1
ATOM 930 C CA . GLY A 1 124 ? -18.800 -15.743 16.765 1.00 94.81 124 GLY A CA 1
ATOM 931 C C . GLY A 1 124 ? -19.692 -16.137 17.941 1.00 94.81 124 GLY A C 1
ATOM 932 O O . GLY A 1 124 ? -19.750 -15.426 18.943 1.00 94.81 124 GLY A O 1
ATOM 933 N N . ASP A 1 125 ? -20.396 -17.261 17.799 1.00 95.62 125 ASP A N 1
ATOM 934 C CA . ASP A 1 125 ? -21.299 -17.824 18.814 1.00 95.62 125 ASP A CA 1
ATOM 935 C C . ASP A 1 125 ? -20.631 -18.928 19.671 1.00 95.62 125 ASP A C 1
ATOM 937 O O . ASP A 1 125 ? -21.320 -19.677 20.363 1.00 95.62 125 ASP A O 1
ATOM 941 N N . ASP A 1 126 ? -19.295 -19.044 19.649 1.00 96.25 126 ASP A N 1
ATOM 942 C CA . ASP A 1 126 ? -18.565 -19.969 20.526 1.00 96.25 126 ASP A CA 1
ATOM 943 C C . ASP A 1 126 ? -18.605 -19.471 21.979 1.00 96.25 126 ASP A C 1
ATOM 945 O O . ASP A 1 126 ? -17.891 -18.542 22.374 1.00 96.25 126 ASP A O 1
ATOM 949 N N . TYR A 1 127 ? -19.471 -20.096 22.779 1.00 95.88 127 TYR A N 1
ATOM 950 C CA . TYR A 1 127 ? -19.747 -19.689 24.154 1.00 95.88 127 TYR A CA 1
ATOM 951 C C . TYR A 1 127 ? -18.502 -19.733 25.055 1.00 95.88 127 TYR A C 1
ATOM 953 O O . TYR A 1 127 ? -18.320 -18.836 25.878 1.00 95.88 127 TYR A O 1
ATOM 961 N N . ALA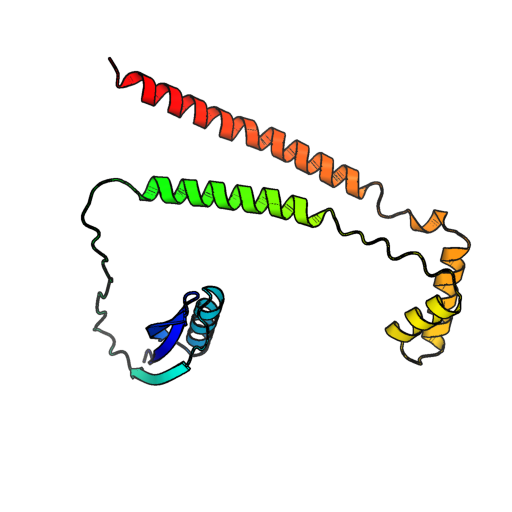 A 1 128 ? -17.611 -20.716 24.876 1.00 96.62 128 ALA A N 1
ATOM 962 C CA . ALA A 1 128 ? -16.414 -20.852 25.710 1.00 96.62 128 ALA A CA 1
ATOM 963 C C . ALA A 1 128 ? -15.419 -19.704 25.459 1.00 96.62 128 ALA A C 1
ATOM 965 O O . ALA A 1 128 ? -14.804 -19.164 26.388 1.00 96.62 128 ALA A O 1
ATOM 966 N N . MET A 1 129 ? -15.302 -19.283 24.197 1.00 95.88 129 MET A N 1
ATOM 967 C CA . MET A 1 129 ? -14.440 -18.165 23.807 1.00 95.88 129 MET A CA 1
ATOM 968 C C . MET A 1 129 ? -15.061 -16.812 24.171 1.00 95.88 129 MET A C 1
ATOM 970 O O . MET A 1 129 ? -14.353 -15.909 24.626 1.00 95.88 129 MET A O 1
ATOM 974 N N . LEU A 1 130 ? -16.386 -16.686 24.049 1.00 96.25 130 LEU A N 1
ATOM 975 C CA . LEU A 1 130 ? -17.152 -15.527 24.513 1.00 96.25 130 LEU A CA 1
ATOM 976 C C . LEU A 1 130 ? -16.982 -15.296 26.020 1.00 96.25 130 LEU A C 1
ATOM 978 O O . LEU A 1 130 ? -16.632 -14.187 26.423 1.00 96.25 130 LEU A O 1
ATOM 982 N N . GLU A 1 131 ? -17.170 -16.330 26.843 1.00 95.88 131 GLU A N 1
ATOM 983 C CA . GLU A 1 131 ? -17.032 -16.246 28.302 1.00 95.88 131 GLU A CA 1
ATOM 984 C C . GLU A 1 131 ? -15.617 -15.814 28.711 1.00 95.88 131 GLU A C 1
ATOM 986 O O . GLU A 1 131 ? -15.438 -14.887 29.507 1.00 95.88 131 GLU A O 1
ATOM 991 N N . THR A 1 132 ? -14.601 -16.423 28.095 1.00 95.62 132 THR A N 1
ATOM 992 C CA . THR A 1 132 ? -13.194 -16.085 28.350 1.00 95.62 132 THR A CA 1
ATOM 993 C C . THR A 1 132 ? -12.882 -14.637 27.954 1.00 95.62 132 THR A C 1
ATOM 995 O O . THR A 1 132 ? -12.211 -13.916 28.697 1.00 95.62 132 THR A O 1
ATOM 998 N N . CYS A 1 133 ? -13.402 -14.177 26.812 1.00 94.62 133 CYS A N 1
ATOM 999 C CA . CYS A 1 133 ? -13.223 -12.808 26.332 1.00 94.62 133 CYS A CA 1
ATOM 1000 C C . CYS A 1 133 ? -13.870 -11.774 27.267 1.00 94.62 133 CYS A C 1
ATOM 1002 O O . CYS A 1 133 ? -13.227 -10.782 27.623 1.00 94.62 133 CYS A O 1
ATOM 1004 N N . ILE A 1 134 ? -15.108 -12.022 27.710 1.00 94.25 134 ILE A N 1
ATOM 1005 C CA . ILE A 1 134 ? -15.829 -11.139 28.637 1.00 94.25 134 ILE A CA 1
ATOM 1006 C C . ILE A 1 134 ? -15.073 -11.050 29.964 1.00 94.25 134 ILE A C 1
ATOM 1008 O O . ILE A 1 134 ? -14.765 -9.947 30.418 1.00 94.25 134 ILE A O 1
ATOM 1012 N N . LYS A 1 135 ? -14.673 -12.192 30.536 1.00 94.00 135 LYS A N 1
ATOM 1013 C CA . LYS A 1 135 ? -13.932 -12.237 31.802 1.00 94.00 135 LYS A CA 1
ATOM 1014 C C . LYS A 1 135 ? -12.612 -11.464 31.729 1.00 94.00 135 LYS A C 1
ATOM 1016 O O . LYS A 1 135 ? -12.323 -10.656 32.610 1.00 94.00 135 LYS A O 1
ATOM 1021 N N . ALA A 1 136 ? -11.847 -11.630 30.648 1.00 90.69 136 ALA A N 1
ATOM 1022 C CA . ALA A 1 136 ? -10.596 -10.898 30.448 1.00 90.69 136 ALA A CA 1
ATOM 1023 C C . ALA A 1 136 ? -10.811 -9.375 30.340 1.00 90.69 136 ALA A C 1
ATOM 1025 O O . ALA A 1 136 ? -10.041 -8.588 30.898 1.00 90.69 136 ALA A O 1
ATOM 1026 N N . LYS A 1 137 ? -11.870 -8.938 29.645 1.00 89.81 137 LYS A N 1
ATOM 1027 C CA . LYS A 1 137 ? -12.218 -7.514 29.496 1.00 89.81 137 LYS A CA 1
ATOM 1028 C C . LYS A 1 137 ? -12.729 -6.907 30.808 1.00 89.81 137 LYS A C 1
ATOM 1030 O O . LYS A 1 137 ? -12.385 -5.766 31.113 1.00 89.81 137 LYS A O 1
ATOM 1035 N N . GLU A 1 138 ? -13.475 -7.660 31.611 1.00 90.81 138 GLU A N 1
ATOM 1036 C CA . GLU A 1 138 ? -13.908 -7.239 32.948 1.00 90.81 138 GLU A CA 1
ATOM 1037 C C . GLU A 1 138 ? -12.740 -7.128 33.937 1.00 90.81 138 GLU A C 1
ATOM 1039 O O . GLU A 1 138 ? -12.652 -6.155 34.689 1.00 90.81 138 GLU A O 1
ATOM 1044 N N . GLU A 1 139 ? -11.806 -8.082 33.926 1.00 88.88 139 GLU A N 1
ATOM 1045 C CA . GLU A 1 139 ? -10.594 -8.028 34.754 1.00 88.88 139 GLU A CA 1
ATOM 1046 C C . GLU A 1 139 ? -9.718 -6.819 34.384 1.00 88.88 139 GLU A C 1
ATOM 1048 O O . GLU A 1 139 ? -9.245 -6.088 35.260 1.00 88.88 139 GLU A O 1
ATOM 1053 N N . ALA A 1 140 ? -9.587 -6.532 33.086 1.00 85.75 140 ALA A N 1
ATOM 1054 C CA . ALA A 1 140 ? -8.929 -5.330 32.575 1.00 85.75 140 ALA A CA 1
ATOM 1055 C C . ALA A 1 140 ? -9.662 -4.022 32.932 1.00 85.75 140 ALA A C 1
ATOM 1057 O O . ALA A 1 140 ? -9.043 -2.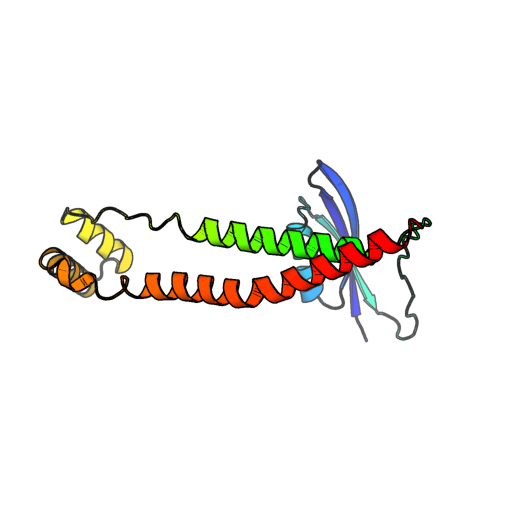958 33.043 1.00 85.75 140 ALA A O 1
ATOM 1058 N N . ALA A 1 141 ? -10.986 -4.066 33.098 1.00 85.25 141 ALA A N 1
ATOM 1059 C CA . ALA A 1 141 ? -11.764 -2.923 33.564 1.00 85.25 141 ALA A CA 1
ATOM 1060 C C . ALA A 1 141 ? -11.537 -2.656 35.060 1.00 85.25 141 ALA A C 1
ATOM 1062 O O . ALA A 1 141 ? -11.419 -1.495 35.449 1.00 85.25 141 ALA A O 1
ATOM 1063 N N . LYS A 1 142 ? -11.408 -3.714 35.873 1.00 88.38 142 LYS A N 1
ATOM 1064 C CA . LYS A 1 142 ? -11.166 -3.626 37.323 1.00 88.38 142 LYS A CA 1
ATOM 1065 C C . LYS A 1 142 ? -9.741 -3.190 37.676 1.00 88.38 142 LYS A C 1
ATOM 1067 O O . LYS A 1 142 ? -9.552 -2.571 38.719 1.00 88.38 142 LYS A O 1
ATOM 1072 N N . ASN A 1 143 ? -8.747 -3.479 36.830 1.00 83.88 143 ASN A N 1
ATOM 1073 C CA . ASN A 1 143 ? -7.353 -3.091 37.069 1.00 83.88 143 ASN A CA 1
ATOM 1074 C C . ASN A 1 143 ? -6.735 -2.327 35.877 1.00 83.88 143 ASN A C 1
ATOM 1076 O O . ASN A 1 143 ? -5.935 -2.887 35.120 1.00 83.88 143 ASN A O 1
ATOM 1080 N N . PRO A 1 144 ? -7.064 -1.032 35.710 1.00 69.69 144 PRO A N 1
ATOM 1081 C CA . PRO A 1 144 ? -6.557 -0.227 34.598 1.00 69.69 144 PRO A CA 1
ATOM 1082 C C . PRO A 1 144 ? -5.034 -0.004 34.630 1.00 69.69 144 PRO A C 1
ATOM 1084 O O . PRO A 1 144 ? -4.460 0.336 33.600 1.00 69.69 144 PRO A O 1
ATOM 1087 N N . GLN A 1 145 ? -4.359 -0.217 35.767 1.00 67.81 145 GLN A N 1
ATOM 1088 C CA . GLN A 1 145 ? -2.910 -0.005 35.892 1.00 67.81 145 GLN A CA 1
ATOM 1089 C C . GLN A 1 145 ? -2.060 -1.144 35.315 1.00 67.81 145 GLN A C 1
ATOM 1091 O O . GLN A 1 145 ? -0.896 -0.927 34.998 1.00 67.81 145 GLN A O 1
ATOM 1096 N N . LYS A 1 146 ? -2.610 -2.351 35.135 1.00 62.16 146 LYS A N 1
ATOM 1097 C CA . LYS A 1 146 ? -1.829 -3.500 34.642 1.00 62.16 146 LYS A CA 1
ATOM 1098 C C . LYS A 1 146 ? -1.673 -3.531 33.114 1.00 62.16 146 LYS A C 1
ATOM 1100 O O . LYS A 1 146 ? -0.872 -4.305 32.602 1.00 62.16 146 LYS A O 1
ATOM 1105 N N . GLN A 1 147 ? -2.420 -2.699 32.381 1.00 57.78 147 GLN A N 1
ATOM 1106 C CA . GLN A 1 147 ? -2.402 -2.666 30.911 1.00 57.78 147 GLN A CA 1
ATOM 1107 C C . GLN A 1 147 ? -1.469 -1.604 30.306 1.00 57.78 147 GLN A C 1
ATOM 1109 O O . GLN A 1 147 ? -1.349 -1.534 29.088 1.00 57.78 147 GLN A O 1
ATOM 1114 N N . THR A 1 148 ? -0.767 -0.804 31.116 1.00 52.72 148 THR A N 1
ATOM 1115 C CA . THR A 1 148 ? 0.184 0.213 30.622 1.00 52.72 148 THR A CA 1
ATOM 1116 C C . THR A 1 148 ? 1.603 -0.317 30.382 1.00 52.72 148 THR A C 1
ATOM 1118 O O . THR A 1 148 ? 2.481 0.450 29.995 1.00 52.72 148 THR A O 1
ATOM 1121 N N . GLY A 1 149 ? 1.846 -1.623 30.538 1.00 47.69 149 GLY A N 1
ATOM 1122 C CA . GLY A 1 149 ? 3.176 -2.238 30.423 1.00 47.69 149 GLY A CA 1
ATOM 1123 C C . GLY A 1 149 ? 3.788 -2.316 29.015 1.00 47.69 149 GLY A C 1
ATOM 1124 O O . GLY A 1 149 ? 4.681 -3.130 28.819 1.00 47.69 149 GLY A O 1
ATOM 1125 N N . GLY A 1 150 ? 3.319 -1.536 28.031 1.00 50.81 150 GLY A N 1
ATOM 1126 C CA . GLY A 1 150 ? 3.739 -1.687 26.629 1.00 50.81 150 GLY A CA 1
ATOM 1127 C C . GLY A 1 150 ? 4.095 -0.423 25.841 1.00 50.81 150 GLY A C 1
ATOM 1128 O O . GLY A 1 150 ? 4.540 -0.564 24.708 1.00 50.81 150 GLY A O 1
ATOM 1129 N N . THR A 1 151 ? 3.921 0.801 26.357 1.00 49.91 151 THR A N 1
ATOM 1130 C CA . THR A 1 151 ? 3.959 1.983 25.457 1.00 49.91 151 THR A CA 1
ATOM 1131 C C . THR A 1 151 ? 4.496 3.291 26.043 1.00 49.91 151 THR A C 1
ATOM 1133 O O . THR A 1 151 ? 4.348 4.333 25.413 1.00 49.91 151 THR A O 1
ATOM 1136 N N . ALA A 1 152 ? 5.181 3.271 27.191 1.00 48.47 152 ALA A N 1
ATOM 1137 C CA . ALA A 1 152 ? 5.964 4.434 27.639 1.00 48.47 152 ALA A CA 1
ATOM 1138 C C . ALA A 1 152 ? 7.435 4.371 27.176 1.00 48.47 152 ALA A C 1
ATOM 1140 O O . ALA A 1 152 ? 8.016 5.399 26.837 1.00 48.47 152 ALA A O 1
ATOM 1141 N N . GLU A 1 153 ? 8.024 3.176 27.066 1.00 48.41 153 GLU A N 1
ATOM 1142 C CA . GLU A 1 153 ? 9.415 3.014 26.602 1.00 48.41 153 GLU A CA 1
ATOM 1143 C C . GLU A 1 153 ? 9.557 3.067 25.071 1.00 48.41 153 GLU A C 1
ATOM 1145 O O . GLU A 1 153 ? 10.596 3.475 24.557 1.00 48.41 153 GLU A O 1
ATOM 1150 N N . GLY A 1 154 ? 8.497 2.745 24.320 1.00 47.62 154 GLY A N 1
ATOM 1151 C CA . GLY A 1 154 ? 8.528 2.780 22.852 1.00 47.62 154 GLY A CA 1
ATOM 1152 C C . GLY A 1 154 ? 8.704 4.187 22.270 1.00 47.62 154 GLY A C 1
ATOM 1153 O O . GLY A 1 154 ? 9.377 4.349 21.255 1.00 47.62 154 GLY A O 1
ATOM 1154 N N . ILE A 1 155 ? 8.171 5.218 22.937 1.00 53.97 155 ILE A N 1
ATOM 1155 C CA . ILE A 1 155 ? 8.254 6.605 22.452 1.00 53.97 155 ILE A CA 1
ATOM 1156 C C . ILE A 1 155 ? 9.680 7.153 22.618 1.00 53.97 155 ILE A C 1
ATOM 1158 O O . ILE A 1 155 ? 10.183 7.833 21.720 1.00 53.97 155 ILE A O 1
ATOM 1162 N N . ALA A 1 156 ? 10.371 6.800 23.709 1.00 54.41 156 ALA A N 1
ATOM 1163 C CA . ALA A 1 156 ? 11.747 7.231 23.957 1.00 54.41 156 ALA A CA 1
ATOM 1164 C C . ALA A 1 156 ? 12.732 6.691 22.902 1.00 54.41 156 ALA A C 1
ATOM 1166 O O . ALA A 1 156 ? 13.631 7.415 22.473 1.00 54.41 156 ALA A O 1
ATOM 1167 N N . ILE A 1 157 ? 12.523 5.460 22.418 1.00 59.09 157 ILE A N 1
ATOM 1168 C CA . ILE A 1 157 ? 13.372 4.849 21.383 1.00 59.09 157 ILE A CA 1
ATOM 1169 C C . ILE A 1 157 ? 13.174 5.548 20.031 1.00 59.09 157 ILE A C 1
ATOM 1171 O O . ILE A 1 157 ? 14.155 5.843 19.349 1.00 59.09 157 ILE A O 1
ATOM 1175 N N . THR A 1 158 ? 11.936 5.894 19.658 1.00 57.22 158 THR A N 1
ATOM 1176 C CA . THR A 1 158 ? 11.677 6.615 18.398 1.00 57.22 158 THR A CA 1
ATOM 1177 C C . THR A 1 158 ? 12.280 8.016 18.376 1.00 57.22 158 THR A C 1
ATOM 1179 O O . THR A 1 158 ? 12.875 8.393 17.369 1.00 57.22 158 THR A O 1
ATOM 1182 N N . VAL A 1 159 ? 12.194 8.778 19.474 1.00 66.19 159 VAL A N 1
ATOM 1183 C CA . VAL A 1 159 ? 12.773 10.134 19.525 1.00 66.19 159 VAL A CA 1
ATOM 1184 C C . VAL A 1 159 ? 14.306 10.072 19.562 1.00 66.19 159 VAL A C 1
ATOM 1186 O O . VAL A 1 159 ? 14.965 10.835 18.856 1.00 66.19 159 VAL A O 1
ATOM 1189 N N . GLY A 1 160 ? 14.881 9.125 20.313 1.00 70.62 160 GLY A N 1
ATOM 1190 C CA . GLY A 1 160 ? 16.332 8.925 20.385 1.00 70.62 160 GLY A CA 1
ATOM 1191 C C . GLY A 1 160 ? 16.950 8.490 19.053 1.00 70.62 160 GLY A C 1
ATOM 1192 O O . GLY A 1 160 ? 17.974 9.037 18.644 1.00 70.62 160 GLY A O 1
ATOM 1193 N N . PHE A 1 161 ? 16.305 7.566 18.334 1.00 72.88 161 PHE A N 1
ATOM 1194 C CA . PHE A 1 161 ? 16.779 7.107 17.026 1.00 72.88 161 PHE A CA 1
ATOM 1195 C C . PHE A 1 161 ? 16.727 8.223 15.975 1.00 72.88 161 PHE A C 1
ATOM 1197 O O . PHE A 1 161 ? 17.679 8.396 15.216 1.00 72.88 161 PHE A O 1
ATOM 1204 N N . PHE A 1 162 ? 15.668 9.040 15.978 1.00 69.88 162 PHE A N 1
ATOM 1205 C CA . PHE A 1 162 ? 15.543 10.168 15.052 1.00 69.88 162 PHE A CA 1
ATOM 1206 C C . PHE A 1 162 ? 16.608 11.248 15.304 1.00 69.88 162 PHE A C 1
ATOM 1208 O O . PHE A 1 162 ? 17.214 11.760 14.362 1.00 69.88 162 PHE A O 1
ATOM 1215 N N . PHE A 1 163 ? 16.889 11.558 16.576 1.00 75.88 163 PHE A N 1
ATOM 1216 C CA . PHE A 1 163 ? 17.912 12.539 16.952 1.00 75.88 163 PHE A CA 1
ATOM 1217 C C . PHE A 1 163 ? 19.332 12.045 16.631 1.00 75.88 163 PHE A C 1
ATOM 1219 O O . PHE A 1 163 ? 20.164 12.810 16.140 1.00 75.88 163 PHE A O 1
ATOM 1226 N N . TRP A 1 164 ? 19.599 10.750 16.836 1.00 78.88 164 TRP A N 1
ATOM 1227 C CA . TRP A 1 164 ? 20.869 10.124 16.465 1.00 78.88 164 TRP A CA 1
ATOM 1228 C C . TRP A 1 164 ? 21.083 10.112 14.946 1.00 78.88 164 TRP A C 1
ATOM 1230 O O . TRP A 1 164 ? 22.166 10.469 14.483 1.00 78.88 164 TRP A O 1
ATOM 1240 N N . MET A 1 165 ? 20.043 9.803 14.161 1.00 76.00 165 MET A N 1
ATOM 1241 C CA . MET A 1 165 ? 20.133 9.834 12.699 1.00 76.00 165 MET A CA 1
ATOM 1242 C C . MET A 1 165 ? 20.388 11.256 12.173 1.00 76.00 165 MET A C 1
ATOM 1244 O O . MET A 1 165 ? 21.222 11.439 11.289 1.00 76.00 165 MET A O 1
ATOM 1248 N N . MET A 1 166 ? 19.737 12.274 12.750 1.00 77.06 166 MET A N 1
ATOM 1249 C CA . MET A 1 166 ? 19.965 13.679 12.382 1.00 77.06 166 MET A CA 1
ATOM 1250 C C . MET A 1 166 ? 21.390 14.153 12.689 1.00 77.06 166 MET A C 1
ATOM 1252 O O . MET A 1 166 ? 21.999 14.813 11.848 1.00 77.06 166 MET A O 1
ATOM 1256 N N . LEU A 1 167 ? 21.953 13.781 13.843 1.00 78.75 167 LEU A N 1
ATOM 1257 C CA . LEU A 1 167 ? 23.322 14.157 14.218 1.00 78.75 167 LEU A CA 1
ATOM 1258 C C . LEU A 1 167 ? 24.392 13.574 13.281 1.00 78.75 167 LEU A C 1
ATOM 1260 O O . LEU A 1 167 ? 25.430 14.203 13.092 1.00 78.75 167 LEU A O 1
ATOM 1264 N N . TRP A 1 168 ? 24.141 12.414 12.669 1.00 76.31 168 TRP A N 1
ATOM 1265 C CA . TRP A 1 168 ? 25.068 11.800 11.710 1.00 76.31 168 TRP A CA 1
ATOM 1266 C C . TRP A 1 168 ? 24.877 12.289 10.271 1.00 76.31 168 TRP A C 1
ATOM 1268 O O . TRP A 1 168 ? 25.857 12.420 9.539 1.00 76.31 168 TRP A O 1
ATOM 1278 N N . PHE A 1 169 ? 23.646 12.594 9.854 1.00 69.06 169 PHE A N 1
ATOM 1279 C CA . PHE A 1 169 ? 23.372 12.999 8.471 1.00 69.06 169 PHE A CA 1
ATOM 1280 C C . PHE A 1 169 ? 23.691 14.477 8.188 1.00 69.06 169 PHE A C 1
ATOM 1282 O O . PHE A 1 169 ? 24.174 14.807 7.105 1.00 69.06 169 PHE A O 1
ATOM 1289 N N . PHE A 1 170 ? 23.471 15.377 9.152 1.00 65.50 170 PHE A N 1
ATOM 1290 C CA . PHE A 1 170 ? 23.705 16.817 8.966 1.00 65.50 170 PHE A CA 1
ATOM 1291 C C . PHE A 1 170 ? 25.158 17.221 8.648 1.00 6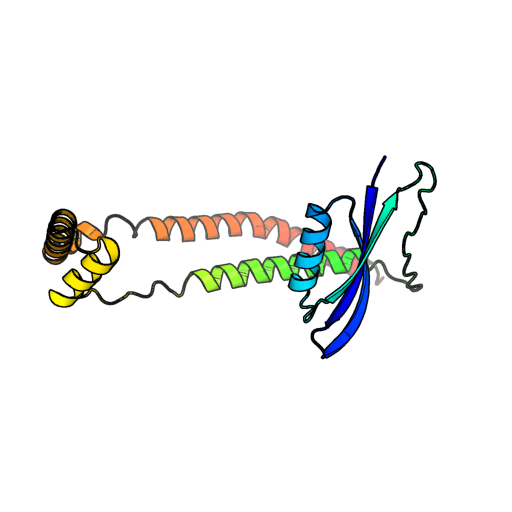5.50 170 PHE A C 1
ATOM 1293 O O . PHE A 1 170 ? 25.338 18.058 7.760 1.00 65.50 170 PHE A O 1
ATOM 1300 N N . PRO A 1 171 ? 26.207 16.673 9.294 1.00 67.12 171 PRO A N 1
ATOM 1301 C CA . PRO A 1 171 ? 27.578 17.079 8.983 1.00 67.12 171 PRO A CA 1
ATOM 1302 C C . PRO A 1 171 ? 28.038 16.641 7.584 1.00 67.12 171 PRO A C 1
ATOM 1304 O O . PRO A 1 171 ? 28.805 17.365 6.955 1.00 67.12 171 PRO A O 1
ATOM 1307 N N . VAL A 1 172 ? 27.538 15.515 7.058 1.00 67.25 172 VAL A N 1
ATOM 1308 C CA . VAL A 1 172 ? 27.902 15.032 5.712 1.00 67.25 172 VAL A CA 1
ATOM 1309 C C . VAL A 1 172 ? 27.272 15.905 4.624 1.00 67.25 172 VAL A C 1
ATOM 1311 O O . VAL A 1 172 ? 27.944 16.285 3.671 1.00 67.25 172 VAL A O 1
ATOM 1314 N N . VAL A 1 173 ? 26.006 16.299 4.791 1.00 65.44 173 VAL A N 1
ATOM 1315 C CA . VAL A 1 173 ? 25.315 17.153 3.809 1.00 65.44 173 VAL A CA 1
ATOM 1316 C C . VAL A 1 173 ? 25.762 18.620 3.915 1.00 65.44 173 VAL A C 1
ATOM 1318 O O . VAL A 1 173 ? 25.848 19.317 2.906 1.00 65.44 173 VAL A O 1
ATOM 1321 N N . GLY A 1 174 ? 26.103 19.101 5.117 1.00 62.94 174 GLY A N 1
ATOM 1322 C CA . GLY A 1 174 ? 26.546 20.483 5.333 1.00 62.94 174 GLY A CA 1
ATOM 1323 C C . GLY A 1 174 ? 27.898 20.824 4.692 1.00 62.94 174 GLY A C 1
ATOM 1324 O O . GLY A 1 174 ? 28.081 21.946 4.219 1.00 62.94 174 GLY A O 1
ATOM 1325 N N . LEU A 1 175 ? 28.834 19.870 4.631 1.00 62.47 175 LEU A N 1
ATOM 1326 C CA . LEU A 1 175 ? 30.167 20.080 4.047 1.00 62.47 175 LEU A CA 1
ATOM 1327 C C . LEU A 1 175 ? 30.146 20.176 2.510 1.00 62.47 175 LEU A C 1
ATOM 1329 O O . LEU A 1 175 ? 30.884 20.979 1.938 1.00 62.47 175 LEU A O 1
ATOM 1333 N N . GLU A 1 176 ? 29.257 19.438 1.846 1.00 60.59 176 GLU A N 1
ATOM 1334 C CA . GLU A 1 176 ? 29.091 19.469 0.384 1.00 60.59 176 GLU A CA 1
ATOM 1335 C C . GLU A 1 176 ? 28.548 20.827 -0.107 1.00 60.59 176 GLU A C 1
ATOM 1337 O O . GLU A 1 176 ? 29.015 21.371 -1.111 1.00 60.59 176 GLU A O 1
ATOM 1342 N N . ILE A 1 177 ? 27.622 21.449 0.639 1.00 69.25 177 ILE A N 1
ATOM 1343 C CA . ILE A 1 177 ? 27.042 22.756 0.271 1.00 69.25 177 ILE A CA 1
ATOM 1344 C C . ILE A 1 177 ? 28.102 23.874 0.302 1.00 69.25 177 ILE A C 1
ATOM 1346 O O . ILE A 1 177 ? 28.086 24.773 -0.544 1.00 69.25 177 ILE A O 1
ATOM 1350 N N . ILE A 1 178 ? 29.068 23.810 1.226 1.00 70.38 178 ILE A N 1
ATOM 1351 C CA . ILE A 1 178 ? 30.145 24.809 1.332 1.00 70.38 178 ILE A CA 1
ATOM 1352 C C . ILE A 1 178 ? 31.120 24.700 0.145 1.00 70.38 178 ILE A C 1
ATOM 1354 O O . ILE A 1 178 ? 31.560 25.723 -0.386 1.00 70.38 178 ILE A O 1
ATOM 1358 N N . ALA A 1 179 ? 31.416 23.488 -0.336 1.00 68.62 179 ALA A N 1
ATOM 1359 C CA . ALA A 1 179 ? 32.312 23.280 -1.478 1.00 68.62 179 ALA A CA 1
ATOM 1360 C C . ALA A 1 179 ? 31.738 23.844 -2.797 1.00 68.62 179 ALA A C 1
ATOM 1362 O O . ALA A 1 179 ? 32.470 24.418 -3.616 1.00 68.62 179 ALA A O 1
ATOM 1363 N N . ILE A 1 180 ? 30.417 23.756 -2.982 1.00 64.50 180 ILE A N 1
ATOM 1364 C CA . ILE A 1 180 ? 29.723 24.314 -4.153 1.00 64.50 180 ILE A CA 1
ATOM 1365 C C . ILE A 1 180 ? 29.746 25.854 -4.127 1.00 64.50 180 ILE A C 1
ATOM 1367 O O . ILE A 1 180 ? 29.953 26.493 -5.160 1.00 64.50 180 ILE A O 1
ATOM 1371 N N . ALA A 1 181 ? 29.616 26.480 -2.953 1.00 66.06 181 ALA A N 1
ATOM 1372 C CA . ALA A 1 181 ? 29.666 27.941 -2.840 1.00 66.06 181 ALA A CA 1
ATOM 1373 C C . ALA A 1 181 ? 31.044 28.524 -3.222 1.00 66.06 181 ALA A C 1
ATOM 1375 O O . ALA A 1 181 ? 31.121 29.574 -3.868 1.00 66.06 181 ALA A O 1
ATOM 1376 N N . ILE A 1 182 ? 32.138 27.831 -2.884 1.00 67.31 182 ILE A N 1
ATOM 1377 C CA . ILE A 1 182 ? 33.509 28.291 -3.172 1.00 67.31 182 ILE A CA 1
ATOM 1378 C C . ILE A 1 182 ? 33.833 28.196 -4.674 1.00 67.31 182 ILE A C 1
ATOM 1380 O O . ILE A 1 182 ? 34.482 29.085 -5.231 1.00 67.31 182 ILE A O 1
ATOM 1384 N N . THR A 1 183 ? 33.344 27.165 -5.366 1.00 64.44 183 THR A N 1
ATOM 1385 C CA . THR A 1 183 ? 33.618 26.963 -6.801 1.00 64.44 183 THR A CA 1
ATOM 1386 C C . THR A 1 183 ? 32.868 27.946 -7.704 1.00 64.44 183 THR A C 1
ATOM 1388 O O . THR A 1 183 ? 33.417 28.384 -8.717 1.00 64.44 183 THR A O 1
ATOM 1391 N N . VAL A 1 184 ? 31.662 28.381 -7.323 1.00 68.19 184 VAL A N 1
ATOM 1392 C CA . VAL A 1 184 ? 30.906 29.400 -8.079 1.00 68.19 184 VAL A CA 1
ATOM 1393 C C . VAL A 1 184 ? 31.521 30.801 -7.927 1.00 68.19 184 VAL A C 1
ATOM 1395 O O . VAL A 1 184 ? 31.494 31.590 -8.873 1.00 68.19 184 VAL A O 1
ATOM 1398 N N . GLY A 1 185 ? 32.146 31.107 -6.784 1.00 63.12 185 GLY A N 1
ATOM 1399 C CA . GLY A 1 185 ? 32.794 32.402 -6.540 1.00 63.12 185 GLY A CA 1
ATOM 1400 C C . GLY A 1 185 ? 34.069 32.655 -7.358 1.00 63.12 185 GLY A C 1
ATOM 1401 O O . GLY A 1 185 ? 34.417 33.808 -7.606 1.00 63.12 185 GLY A O 1
ATOM 1402 N N . SER A 1 186 ? 34.755 31.604 -7.821 1.00 56.81 186 SER A N 1
ATOM 1403 C CA . SER A 1 186 ? 36.066 31.729 -8.481 1.00 56.81 186 SER A CA 1
ATOM 1404 C C . SER A 1 186 ? 35.995 32.077 -9.980 1.00 56.81 186 SER A C 1
ATOM 1406 O O . SER A 1 186 ? 36.974 32.544 -10.548 1.00 56.81 186 SER A O 1
ATOM 1408 N N . LYS A 1 187 ? 34.832 31.931 -10.635 1.00 54.22 187 LYS A N 1
ATOM 1409 C CA . LYS A 1 187 ? 34.662 32.215 -12.080 1.00 54.22 187 LYS A CA 1
ATOM 1410 C C . LYS A 1 187 ? 34.363 33.681 -12.436 1.00 54.22 187 LYS A C 1
ATOM 1412 O O . LYS A 1 187 ? 34.107 33.976 -13.600 1.00 54.22 187 LYS A O 1
ATOM 1417 N N . LYS A 1 188 ? 34.350 34.594 -11.458 1.00 52.00 188 LYS A N 1
ATOM 1418 C CA . LYS A 1 188 ? 34.011 36.019 -11.652 1.00 52.00 188 LYS A CA 1
ATOM 1419 C C . LYS A 1 188 ? 35.201 36.990 -11.552 1.00 52.00 188 LYS A C 1
ATOM 1421 O O . LYS A 1 188 ? 34.966 38.191 -11.435 1.00 52.00 188 LYS A O 1
ATOM 1426 N N . LYS A 1 189 ? 36.444 36.506 -11.599 1.00 52.59 189 LYS A N 1
ATOM 1427 C CA . LYS A 1 189 ? 37.642 37.351 -11.719 1.00 52.59 189 LYS A CA 1
ATOM 1428 C C . LYS A 1 189 ? 38.350 37.118 -13.040 1.00 52.59 189 LYS A C 1
ATOM 1430 O O . LYS A 1 189 ? 38.417 35.940 -13.450 1.00 52.59 189 LYS A O 1
#